Protein AF-0000000076069414 (afdb_homodimer)

Nearest PDB structures (foldseek):
  6aks-assembly1_C  TM=3.538E-01  e=6.036E-01  Coxsackievirus A10
  7nul-assembly1_3  TM=4.357E-01  e=1.763E+00  rhinovirus B14
  7a02-assembly1_A  TM=2.169E-01  e=4.376E-01  Bacillus cereus
  2boi-assembly1_A  TM=2.493E-01  e=7.089E-01  Chromobacterium violaceum
  8w7n-assembly1_A  TM=1.735E-01  e=1.088E+00  Bacillus thuringiensis

Solvent-accessible surface area (backbone atoms only — not comparable to full-atom values): 19398 Å² total; per-residue (Å²): 75,73,69,43,73,45,86,42,33,45,81,45,77,51,99,52,49,36,50,43,34,43,33,32,46,30,100,81,37,60,33,54,26,57,58,62,33,48,88,66,44,34,38,40,36,64,40,61,41,45,26,74,72,64,87,74,72,30,42,20,6,35,43,30,36,15,32,67,39,93,48,80,27,48,36,36,35,35,37,34,47,56,85,92,48,70,47,79,54,95,92,38,79,35,49,54,63,37,68,52,74,49,79,31,41,56,29,20,20,40,36,47,65,37,72,50,44,44,39,62,16,37,38,41,36,75,44,44,35,39,41,32,25,13,26,36,56,22,81,84,40,79,56,95,33,73,48,43,48,34,51,60,71,21,56,90,66,46,32,39,42,36,54,47,55,64,65,58,74,43,83,37,41,32,38,39,37,35,37,83,86,50,76,75,43,76,46,79,90,78,70,68,43,74,46,85,44,34,45,79,46,78,52,98,51,50,37,50,43,35,44,32,32,47,30,100,79,37,61,31,55,27,58,57,62,33,47,89,65,45,35,37,40,36,64,40,62,42,45,26,73,74,64,86,75,73,30,43,20,7,36,41,29,35,15,30,68,39,91,49,79,27,47,35,36,35,36,38,34,47,55,86,92,48,71,46,79,54,96,93,38,78,36,49,54,62,36,68,51,76,50,80,31,42,56,28,20,20,39,38,46,67,34,70,50,43,45,40,64,15,36,38,41,37,76,44,44,34,38,41,33,27,13,25,36,58,21,82,83,40,79,57,94,33,71,46,44,49,36,50,60,72,21,56,90,64,47,32,38,42,36,56,46,54,65,64,59,74,44,83,36,40,32,37,39,36,36,37,81,86,50,75,74,42,75,45,80,90

Secondary structure (DSSP, 8-state):
--SEEEE--EEEEEEEEEEEEEEEE-SS-EEEEEPPPGGG-EEEEE-------SSSS-EEEEEEEEE-SSSPEEEEEE----TT--EEETTEEE-TT-EEEEEE-TTEEEEEEESS--TT-EEEEEEEEEEEEEEEE-SS--SS---EEEE---GGG-EEEEEE---SS-SEEEEEEEESSS--EEEE-/--SEEEE--EEEEEEEEEEEEEEEE-SS-EEEEEPPPGGG-EEEEE-------SSSS-EEEEEEEEE-SSSPEEEEEE----TT--EEETTEEE-TT-EEEEEE-TTEEEEEEESS--TT-EEEEEEEEEEEEEEEE-SS--SS---EEEE---GGG-EEEEEE---SS-SEEEEEEEESSS--EEEE-

InterPro domains:
  IPR035234 IgGFc-binding protein, N-terminal [PF17517] (31-176)

pLDDT: mean 82.58, std 16.62, range [41.03, 98.88]

Organism: Mytilus edulis (NCBI:txid6550)

Sequence (378 aa):
MKDGTALKGVYVNASVPIVLYAFSLYPYASDGYLAIPRKLLSKNYIVPSFSVFKHRSVSKSVIGIVSTANVTTHVQIKLNLRNDTTLSFNSVEYNNTDIVSVNLTELETLQISHDFDLSGSIITSSHPVGVVSGNICNSITHYYCNLFTEMILPTNQLDKTFIVPTIEGRHSRVVRIWSLTRHNYKYLLMKDGTALKGVYVNASVPIVLYAFSLYPYASDGYLAIPRKLLSKNYIVPSFSVFKHRSVSKSVIGIVSTANVTTHVQIKLNLRNDTTLSFNSVEYNNTDIVSVNLTELETLQISHDFDLSGSIITSSHPVGVVSGNICNSITHYYCNLFTEMILPTNQLDKTFIVPTIEGRHSRVVRIWSLTRHNYKYLL

Radius of gyration: 19.85 Å; Cα contacts (8 Å, |Δi|>4): 1130; chains: 2; bounding box: 40×57×49 Å

Foldseek 3Di:
DDFFKDLAADDDDDPDDDWDKDWDDDVQEIDIETDDDPVQFWFKAFADEDQPPDDDQWKKKKKKKFDADQDKKKKKKQFADDQPDWFDDPNDTHGHRDIDIDIDHHSMMGMGIGNGGRGLIMMGMPTTMWMKIYMDTRPVPPDNDYDDIYTDGGPVPDDPDDDDDDDPPDPWDKDWDGDNVDDTDIDTD/DPFFKDLAADDDDDPDDDWDKDWDDDVQEIDIETDDDPVQFWFKAFADEDQPPDDDQWKKKKKKKFDADQDKKKKKKQFADDQPDWFDDPNDTHGHRDIDIDIDHHSMMGMGIGNGGRGLIMMGMPTTMWMKIYMDTRPVPPDNDYDDMYTDGGPVPDDPDDDDDDDPPDPWDKDWDGDNVDDTDIDTD

Structure (mmCIF, N/CA/C/O backbone):
data_AF-0000000076069414-model_v1
#
loop_
_entity.id
_entity.type
_entity.pdbx_description
1 polymer 'IgGFc-binding protein N-terminal domain-containing protein'
#
loop_
_atom_site.group_PDB
_atom_site.id
_atom_site.type_symbol
_atom_site.label_atom_id
_atom_site.label_alt_id
_atom_site.label_comp_id
_atom_site.label_asym_id
_atom_site.label_entity_id
_atom_site.label_seq_id
_atom_site.pdbx_PDB_ins_code
_atom_site.Cartn_x
_atom_site.Cartn_y
_atom_site.Cartn_z
_atom_site.occupancy
_atom_site.B_iso_or_equiv
_atom_site.auth_seq_id
_atom_site.auth_comp_id
_atom_site.auth_asym_id
_atom_site.auth_atom_id
_atom_site.pdbx_PDB_model_num
ATOM 1 N N . MET A 1 1 ? -10.43 17.875 -2.314 1 47.47 1 MET A N 1
ATOM 2 C CA . MET A 1 1 ? -10.602 18.156 -0.89 1 47.47 1 MET A CA 1
ATOM 3 C C . MET A 1 1 ? -9.781 19.375 -0.468 1 47.47 1 MET A C 1
ATOM 5 O O . MET A 1 1 ? -8.68 19.578 -0.963 1 47.47 1 MET A O 1
ATOM 9 N N . LYS A 1 2 ? -10.5 20.219 0.084 1 66 2 LYS A N 1
ATOM 10 C CA . LYS A 1 2 ? -9.914 21.422 0.668 1 66 2 LYS A CA 1
ATOM 11 C C . LYS A 1 2 ? -9.094 21.094 1.909 1 66 2 LYS A C 1
ATOM 13 O O . LYS A 1 2 ? -9.469 20.219 2.699 1 66 2 LYS A O 1
ATOM 18 N N . ASP A 1 3 ? -8.016 21.438 1.905 1 89.06 3 ASP A N 1
ATOM 19 C CA . ASP A 1 3 ? -7.199 21.328 3.107 1 89.06 3 ASP A CA 1
ATOM 20 C C . ASP A 1 3 ? -7.996 21.719 4.352 1 89.06 3 ASP A C 1
ATOM 22 O O . ASP A 1 3 ? -8.766 22.672 4.332 1 89.06 3 ASP A O 1
ATOM 26 N N . GLY A 1 4 ? -8.016 20.891 5.305 1 94.25 4 GLY A N 1
ATOM 27 C CA . GLY A 1 4 ? -8.781 21.094 6.523 1 94.25 4 GLY A CA 1
ATOM 28 C C . GLY A 1 4 ? -9.273 19.797 7.145 1 94.25 4 GLY A C 1
ATOM 29 O O . GLY A 1 4 ? -8.742 18.734 6.859 1 94.25 4 GLY A O 1
ATOM 30 N N . THR A 1 5 ? -10.195 19.938 8.172 1 94.94 5 THR A N 1
ATOM 31 C CA . THR A 1 5 ? -10.766 18.781 8.844 1 94.94 5 THR A CA 1
ATOM 32 C C . THR A 1 5 ? -12.195 18.516 8.375 1 94.94 5 THR A C 1
ATOM 34 O O . THR A 1 5 ? -12.875 19.438 7.926 1 94.94 5 THR A O 1
ATOM 37 N N . ALA A 1 6 ? -12.562 17.297 8.375 1 93.56 6 ALA A N 1
ATOM 38 C CA . ALA A 1 6 ? -13.914 16.891 8.016 1 93.56 6 ALA A CA 1
ATOM 39 C C . ALA A 1 6 ? -14.25 15.523 8.586 1 93.56 6 ALA A C 1
ATOM 41 O O . ALA A 1 6 ? -13.344 14.75 8.922 1 93.56 6 ALA A O 1
ATOM 42 N N . LEU A 1 7 ? -15.555 15.266 8.719 1 92.5 7 LEU A N 1
ATOM 43 C CA . LEU A 1 7 ? -15.992 13.93 9.117 1 92.5 7 LEU A CA 1
ATOM 44 C C . LEU A 1 7 ? -16.094 13.008 7.91 1 92.5 7 LEU A C 1
ATOM 46 O O . LEU A 1 7 ? -17.203 12.789 7.395 1 92.5 7 LEU A O 1
ATOM 50 N N . LYS A 1 8 ? -14.906 12.43 7.562 1 88.12 8 LYS A N 1
ATOM 51 C CA . LYS A 1 8 ? -14.883 11.68 6.312 1 88.12 8 LYS A CA 1
ATOM 52 C C . LYS A 1 8 ? -14.172 10.336 6.492 1 88.12 8 LYS A C 1
ATOM 54 O O . LYS A 1 8 ? -13.781 9.703 5.512 1 88.12 8 LYS A O 1
ATOM 59 N N . GLY A 1 9 ? -14.031 9.961 7.723 1 90.25 9 GLY A N 1
ATOM 60 C CA . GLY A 1 9 ? -13.516 8.625 7.98 1 90.25 9 GLY A CA 1
ATOM 61 C C . GLY A 1 9 ? -14.531 7.531 7.727 1 90.25 9 GLY A C 1
ATOM 62 O O . GLY A 1 9 ? -15.727 7.723 7.969 1 90.25 9 GLY A O 1
ATOM 63 N N . VAL A 1 10 ? -14.078 6.453 7.191 1 88.12 10 VAL A N 1
ATOM 64 C CA . VAL A 1 10 ? -14.93 5.293 6.949 1 88.12 10 VAL A CA 1
ATOM 65 C C . VAL A 1 10 ? -14.508 4.141 7.859 1 88.12 10 VAL A C 1
ATOM 67 O O . VAL A 1 10 ? -13.344 3.729 7.855 1 88.12 10 VAL A O 1
ATOM 70 N N . TYR A 1 11 ? -15.422 3.721 8.703 1 90.19 11 TYR A N 1
ATOM 71 C CA . TYR A 1 11 ? -15.219 2.559 9.562 1 90.19 11 TYR A CA 1
ATOM 72 C C . TYR A 1 11 ? -15.75 1.293 8.898 1 90.19 11 TYR A C 1
ATOM 74 O O . TYR A 1 11 ? -16.906 1.243 8.477 1 90.19 11 TYR A O 1
ATOM 82 N N . VAL A 1 12 ? -14.898 0.344 8.688 1 86.88 12 VAL A N 1
ATOM 83 C CA . VAL A 1 12 ? -15.281 -0.939 8.109 1 86.88 12 VAL A CA 1
ATOM 84 C C . VAL A 1 12 ? -15.133 -2.041 9.156 1 86.88 12 VAL A C 1
ATOM 86 O O . VAL A 1 12 ? -14.086 -2.172 9.781 1 86.88 12 VAL A O 1
ATOM 89 N N . ASN A 1 13 ? -16.156 -2.775 9.398 1 88.69 13 ASN A N 1
ATOM 90 C CA . ASN A 1 13 ? -16.156 -3.938 10.281 1 88.69 13 ASN A CA 1
ATOM 91 C C . ASN A 1 13 ? -16.688 -5.18 9.562 1 88.69 13 ASN A C 1
ATOM 93 O O . ASN A 1 13 ? -17.703 -5.125 8.883 1 88.69 13 ASN A O 1
ATOM 97 N N . ALA A 1 14 ? -15.945 -6.23 9.602 1 84.5 14 ALA A N 1
ATOM 98 C CA . ALA A 1 14 ? -16.328 -7.496 8.992 1 84.5 14 ALA A CA 1
ATOM 99 C C . ALA A 1 14 ? -16.391 -8.617 10.023 1 84.5 14 ALA A C 1
ATOM 101 O O . ALA A 1 14 ? -15.852 -8.477 11.125 1 84.5 14 ALA A O 1
ATOM 102 N N . SER A 1 15 ? -17.062 -9.742 9.742 1 86.75 15 SER A N 1
ATOM 103 C CA . SER A 1 15 ? -17.188 -10.883 10.648 1 86.75 15 SER A CA 1
ATOM 104 C C . SER A 1 15 ? -15.945 -11.773 10.586 1 86.75 15 SER A C 1
ATOM 106 O O . SER A 1 15 ? -15.719 -12.586 11.484 1 86.75 15 SER A O 1
ATOM 108 N N . VAL A 1 16 ? -15.164 -11.648 9.492 1 84.56 16 VAL A N 1
ATOM 109 C CA . VAL A 1 16 ? -13.922 -12.391 9.305 1 84.56 16 VAL A CA 1
ATOM 110 C C . VAL A 1 16 ? -12.812 -11.43 8.891 1 84.56 16 VAL A C 1
ATOM 112 O O . VAL A 1 16 ? -13.078 -10.32 8.422 1 84.56 16 VAL A O 1
ATOM 115 N N . PRO A 1 17 ? -11.555 -11.844 9.133 1 85.75 17 PRO A N 1
ATOM 116 C CA . PRO A 1 17 ? -10.484 -10.992 8.625 1 85.75 17 PRO A CA 1
ATOM 117 C C . PRO A 1 17 ? -10.609 -10.719 7.125 1 85.75 17 PRO A C 1
ATOM 119 O O . PRO A 1 17 ? -10.984 -11.609 6.359 1 85.75 17 PRO A O 1
ATOM 122 N N . ILE A 1 18 ? -10.289 -9.43 6.723 1 85.19 18 ILE A N 1
ATOM 123 C CA . ILE A 1 18 ? -10.453 -9.039 5.328 1 85.19 18 ILE A CA 1
ATOM 124 C C . ILE A 1 18 ? -9.211 -8.297 4.848 1 85.19 18 ILE A C 1
ATOM 126 O O . ILE A 1 18 ? -8.398 -7.844 5.66 1 85.19 18 ILE A O 1
ATOM 130 N N . VAL A 1 19 ? -9.016 -8.25 3.516 1 85.12 19 VAL A N 1
ATOM 131 C CA . VAL A 1 19 ? -8.18 -7.266 2.842 1 85.12 19 VAL A CA 1
ATOM 132 C C . VAL A 1 19 ? -9.039 -6.109 2.34 1 85.12 19 VAL A C 1
ATOM 134 O O . VAL A 1 19 ? -10.117 -6.328 1.785 1 85.12 19 VAL A O 1
ATOM 137 N N . LEU A 1 20 ? -8.594 -4.938 2.598 1 85.19 20 LEU A N 1
ATOM 138 C CA . LEU A 1 20 ? -9.367 -3.758 2.238 1 85.19 20 LEU A CA 1
ATOM 139 C C . LEU A 1 20 ? -8.562 -2.824 1.343 1 85.19 20 LEU A C 1
ATOM 141 O O . LEU A 1 20 ? -7.445 -2.432 1.695 1 85.19 20 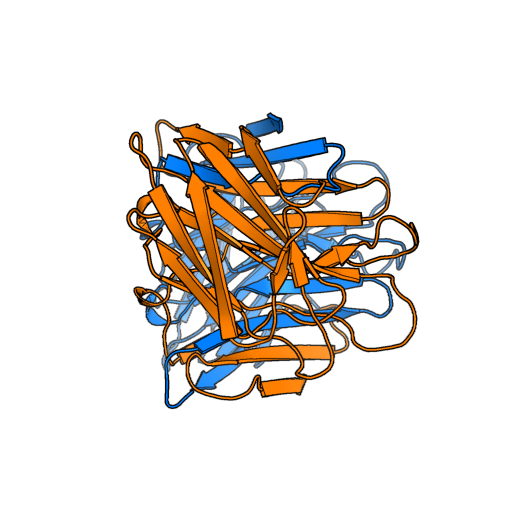LEU A O 1
ATOM 145 N N . TYR A 1 21 ? -9.117 -2.49 0.099 1 81.94 21 TYR A N 1
ATOM 146 C CA . TYR A 1 21 ? -8.594 -1.447 -0.779 1 81.94 21 TYR A CA 1
ATOM 147 C C . TYR A 1 21 ? -9.5 -0.223 -0.77 1 81.94 21 TYR A C 1
ATOM 149 O O . TYR A 1 21 ? -10.727 -0.348 -0.872 1 81.94 21 TYR A O 1
ATOM 157 N N . ALA A 1 22 ? -8.82 0.872 -0.613 1 83 22 ALA A N 1
ATOM 158 C CA . ALA A 1 22 ? -9.547 2.131 -0.764 1 83 22 ALA A CA 1
ATOM 159 C C . ALA A 1 22 ? -9.195 2.809 -2.086 1 83 22 ALA A C 1
ATOM 161 O O . ALA A 1 22 ? -8.023 3.051 -2.377 1 83 22 ALA A O 1
ATOM 162 N N . PHE A 1 23 ? -10.219 3.08 -2.941 1 74.94 23 PHE A N 1
ATOM 163 C CA . PHE A 1 23 ? -10 3.672 -4.258 1 74.94 23 PHE A CA 1
ATOM 164 C C . PHE A 1 23 ? -10.625 5.059 -4.332 1 74.94 23 PHE A C 1
ATOM 166 O O . PHE A 1 23 ? -11.688 5.305 -3.748 1 74.94 23 PHE A O 1
ATOM 173 N N . SER A 1 24 ? -9.828 5.914 -4.883 1 66.38 24 SER A N 1
ATOM 174 C CA . SER A 1 24 ? -10.367 7.191 -5.332 1 66.38 24 SER A CA 1
ATOM 175 C C . SER A 1 24 ? -10.5 7.234 -6.852 1 66.38 24 SER A C 1
ATOM 177 O O . SER A 1 24 ? -9.508 7.074 -7.566 1 66.38 24 SER A O 1
ATOM 179 N N . LEU A 1 25 ? -11.742 7.215 -7.328 1 60.12 25 LEU A N 1
ATOM 180 C CA . LEU A 1 25 ? -11.992 7.191 -8.766 1 60.12 25 LEU A CA 1
ATOM 181 C C . LEU A 1 25 ? -12.141 8.609 -9.312 1 60.12 25 LEU A C 1
ATOM 183 O O . LEU A 1 25 ? -12.898 9.414 -8.766 1 60.12 25 LEU A O 1
ATOM 187 N N . TYR A 1 26 ? -11.086 9.078 -9.945 1 56.41 26 TYR A N 1
ATOM 188 C CA . TYR A 1 26 ? -11.164 10.328 -10.695 1 56.41 26 TYR A CA 1
ATOM 189 C C . TYR A 1 26 ? -11.344 10.062 -12.18 1 56.41 26 TYR A C 1
ATOM 191 O O . TYR A 1 26 ? -10.922 9.023 -12.688 1 56.41 26 TYR A O 1
ATOM 199 N N . PRO A 1 27 ? -12.141 10.867 -12.891 1 53.78 27 PRO A N 1
ATOM 200 C CA . PRO A 1 27 ? -12.391 10.617 -14.312 1 53.78 27 PRO A CA 1
ATOM 201 C C . PRO A 1 27 ? -11.125 10.266 -15.078 1 53.78 27 PRO A C 1
ATOM 203 O O . PRO A 1 27 ? -11.172 9.469 -16.016 1 53.78 27 PRO A O 1
ATOM 206 N N . TYR A 1 28 ? -10.023 10.961 -14.656 1 53.84 28 TYR A N 1
ATOM 207 C CA . TYR A 1 28 ? -8.867 10.68 -15.5 1 53.84 28 TYR A CA 1
ATOM 208 C C . TYR A 1 28 ? -7.727 10.086 -14.68 1 53.84 28 TYR A C 1
ATOM 210 O O . TYR A 1 28 ? -6.648 9.812 -15.219 1 53.84 28 TYR A O 1
ATOM 218 N N . ALA A 1 29 ? -7.988 9.953 -13.383 1 58.69 29 ALA A N 1
ATOM 219 C CA . ALA A 1 29 ? -6.906 9.383 -12.594 1 58.69 29 ALA A CA 1
ATOM 220 C C . ALA A 1 29 ? -7.457 8.578 -11.414 1 58.69 29 ALA A C 1
ATOM 222 O O . ALA A 1 29 ? -8.18 9.117 -10.57 1 58.69 29 ALA A O 1
ATOM 223 N N . SER A 1 30 ? -7.535 7.344 -11.492 1 64.75 30 SER A N 1
ATOM 224 C CA . SER A 1 30 ? -7.918 6.508 -10.359 1 64.75 30 SER A CA 1
ATOM 225 C C . SER A 1 30 ? -6.695 6.055 -9.57 1 64.75 30 SER A C 1
ATOM 227 O O . SER A 1 30 ? -5.617 5.871 -10.133 1 64.75 30 SER A O 1
ATOM 229 N N . ASP A 1 31 ? -6.891 6.242 -8.242 1 72.19 31 ASP A N 1
ATOM 230 C CA . ASP A 1 31 ? -5.836 5.777 -7.352 1 72.19 31 ASP A CA 1
ATOM 231 C C . ASP A 1 31 ? -6.414 4.973 -6.188 1 72.19 31 ASP A C 1
ATOM 233 O O . ASP A 1 31 ? -7.602 5.086 -5.879 1 72.19 31 ASP A O 1
ATOM 237 N N . GLY A 1 32 ? -5.633 4.105 -5.746 1 79.06 32 GLY A N 1
ATOM 238 C CA . GLY A 1 32 ? -6.023 3.328 -4.582 1 79.06 32 GLY A CA 1
ATOM 239 C C . GLY A 1 32 ? -4.844 2.885 -3.736 1 79.06 32 GLY A C 1
ATOM 240 O O . GLY A 1 32 ? -3.693 3.018 -4.152 1 79.06 32 GLY A O 1
ATOM 241 N N . TYR A 1 33 ? -5.199 2.455 -2.57 1 86.94 33 TYR A N 1
ATOM 242 C CA . TYR A 1 33 ? -4.172 1.932 -1.679 1 86.94 33 TYR A CA 1
ATOM 243 C C . TYR A 1 33 ? -4.711 0.778 -0.841 1 86.94 33 TYR A C 1
ATOM 245 O O . TYR A 1 33 ? -5.926 0.64 -0.674 1 86.94 33 TYR A O 1
ATOM 253 N N . LEU A 1 34 ? -3.748 -0.005 -0.427 1 88.75 34 LEU A N 1
ATOM 254 C CA . LEU A 1 34 ? -4.055 -1.015 0.581 1 88.75 34 LEU A CA 1
ATOM 255 C C . LEU A 1 34 ? -4.277 -0.371 1.945 1 88.75 34 LEU A C 1
ATOM 257 O O . LEU A 1 34 ? -3.424 0.374 2.432 1 88.75 34 LEU A O 1
ATOM 261 N N . ALA A 1 35 ? -5.414 -0.723 2.553 1 92 35 ALA A N 1
ATOM 262 C CA . ALA A 1 35 ? -5.672 -0.207 3.895 1 92 35 ALA A CA 1
ATOM 263 C C . ALA A 1 35 ? -4.902 -1.004 4.945 1 92 35 ALA A C 1
ATOM 265 O O . ALA A 1 35 ? -4.82 -2.232 4.867 1 92 35 ALA A O 1
ATOM 266 N N . ILE A 1 36 ? -4.34 -0.273 5.91 1 94.81 36 ILE A N 1
ATOM 267 C CA . ILE A 1 36 ? -3.658 -0.889 7.047 1 94.81 36 ILE A CA 1
ATOM 268 C C . ILE A 1 36 ? -4.672 -1.222 8.141 1 94.81 36 ILE A C 1
ATOM 270 O O . ILE A 1 36 ? -5.488 -0.378 8.516 1 94.81 36 ILE A O 1
ATOM 274 N N . PRO A 1 37 ? -4.586 -2.475 8.656 1 94.31 37 PRO A N 1
ATOM 275 C CA . PRO A 1 37 ? -5.539 -2.848 9.703 1 94.31 37 PRO A CA 1
ATOM 276 C C . PRO A 1 37 ? -5.438 -1.955 10.938 1 94.31 37 PRO A C 1
ATOM 278 O O . PRO A 1 37 ? -4.344 -1.532 11.312 1 94.31 37 PRO A O 1
ATOM 281 N N . ARG A 1 38 ? -6.574 -1.82 11.555 1 94.81 38 ARG A N 1
ATOM 282 C CA . ARG A 1 38 ? -6.641 -0.964 12.742 1 94.81 38 ARG A CA 1
ATOM 283 C C . ARG A 1 38 ? -5.602 -1.38 13.773 1 94.81 38 ARG A C 1
ATOM 285 O O . ARG A 1 38 ? -4.98 -0.53 14.414 1 94.81 38 ARG A O 1
ATOM 292 N N . LYS A 1 39 ? -5.348 -2.621 13.914 1 94.75 39 LYS A N 1
ATOM 293 C CA . LYS A 1 39 ? -4.484 -3.133 14.977 1 94.75 39 LYS A CA 1
ATOM 294 C C . LYS A 1 39 ? -3.027 -2.744 14.727 1 94.75 39 LYS A C 1
ATOM 296 O O . LYS A 1 39 ? -2.195 -2.828 15.633 1 94.75 39 LYS A O 1
ATOM 301 N N . LEU A 1 40 ? -2.781 -2.367 13.477 1 95.19 40 LEU A N 1
ATOM 302 C CA . LEU A 1 40 ? -1.402 -2.016 13.156 1 95.19 40 LEU A CA 1
ATOM 303 C C . LEU A 1 40 ? -1.191 -0.507 13.242 1 95.19 40 LEU A C 1
ATOM 305 O O . LEU A 1 40 ? -0.058 -0.029 13.164 1 95.19 40 LEU A O 1
ATOM 309 N N . LEU A 1 41 ? -2.25 0.234 13.445 1 97.25 41 LEU A N 1
ATOM 310 C CA . LEU A 1 41 ? -2.123 1.684 13.547 1 97.25 41 LEU A CA 1
ATOM 311 C C . LEU A 1 41 ? -1.49 2.082 14.875 1 97.25 41 LEU A C 1
ATOM 313 O O . LEU A 1 41 ? -1.649 1.382 15.883 1 97.25 41 LEU A O 1
ATOM 317 N N . SER A 1 42 ? -0.77 3.244 14.82 1 97.94 42 SER A N 1
ATOM 318 C CA . SER A 1 42 ? -0.116 3.74 16.016 1 97.94 42 SER A CA 1
ATOM 319 C C . SER A 1 42 ? -0.036 5.266 16.016 1 97.94 42 SER A C 1
ATOM 321 O O . SER A 1 42 ? -0.892 5.934 15.438 1 97.94 42 SER A O 1
ATOM 323 N N . LYS A 1 43 ? 0.915 5.805 16.812 1 98.69 43 LYS A N 1
ATOM 324 C CA . LYS A 1 43 ? 0.827 7.219 17.172 1 98.69 43 LYS A CA 1
ATOM 325 C C . LYS A 1 43 ? 1.921 8.031 16.484 1 98.69 43 LYS A C 1
ATOM 327 O O . LYS A 1 43 ? 1.888 9.258 16.5 1 98.69 43 LYS A O 1
ATOM 332 N N . ASN A 1 44 ? 2.871 7.312 15.898 1 97.06 44 ASN A N 1
ATOM 333 C CA . ASN A 1 44 ? 4.035 8 15.352 1 97.06 44 ASN A CA 1
ATOM 334 C C . ASN A 1 44 ? 4.305 7.578 13.906 1 97.06 44 ASN A C 1
ATOM 336 O O . ASN A 1 44 ? 4.34 6.383 13.602 1 97.06 44 ASN A O 1
ATOM 340 N N . TYR A 1 45 ? 4.484 8.625 13.047 1 94.69 45 TYR A N 1
ATOM 341 C CA . TYR A 1 45 ? 4.738 8.383 11.625 1 94.69 45 TYR A CA 1
ATOM 342 C C . TYR A 1 45 ? 5.789 9.336 11.086 1 94.69 45 TYR A C 1
ATOM 344 O O . TYR A 1 45 ? 5.945 10.453 11.594 1 94.69 45 TYR A O 1
ATOM 352 N N . ILE A 1 46 ? 6.469 8.883 10.062 1 91 46 ILE A N 1
ATOM 353 C CA . ILE A 1 46 ? 7.266 9.742 9.188 1 91 46 ILE A CA 1
ATOM 354 C C . ILE A 1 46 ? 6.684 9.727 7.777 1 91 46 ILE A C 1
ATOM 356 O O . ILE A 1 46 ? 6.359 8.664 7.242 1 91 46 ILE A O 1
ATOM 360 N N . VAL A 1 47 ? 6.52 10.883 7.199 1 90.5 47 VAL A N 1
ATOM 361 C CA . VAL A 1 47 ? 5.762 11.023 5.961 1 90.5 47 VAL A CA 1
ATOM 362 C C . VAL A 1 47 ? 6.68 10.797 4.762 1 90.5 47 VAL A C 1
ATOM 364 O O . VAL A 1 47 ? 7.703 11.469 4.617 1 90.5 47 VAL A O 1
ATOM 367 N N . PRO A 1 48 ? 6.262 9.797 3.961 1 85.88 48 PRO A N 1
ATOM 368 C CA . PRO A 1 48 ? 6.828 9.719 2.613 1 85.88 48 PRO A CA 1
ATOM 369 C C . PRO A 1 48 ? 5.93 10.359 1.556 1 85.88 48 PRO A C 1
ATOM 371 O O . PRO A 1 48 ? 4.738 10.047 1.487 1 85.88 48 PRO A O 1
ATOM 374 N N . SER A 1 49 ? 6.363 11.367 0.853 1 80.88 49 SER A N 1
ATOM 375 C CA . SER A 1 49 ? 5.566 11.969 -0.212 1 80.88 49 SER A CA 1
ATOM 376 C C . SER A 1 49 ? 6.434 12.328 -1.413 1 80.88 49 SER A C 1
ATOM 378 O O . SER A 1 49 ? 7.551 11.828 -1.555 1 80.88 49 SER A O 1
ATOM 380 N N . PHE A 1 50 ? 5.828 12.75 -2.398 1 70.25 50 PHE A N 1
ATOM 381 C CA . PHE A 1 50 ? 6.605 13.211 -3.541 1 70.25 50 PHE A CA 1
ATOM 382 C C . PHE A 1 50 ? 5.91 14.375 -4.234 1 70.25 50 PHE A C 1
ATOM 384 O O . PHE A 1 50 ? 4.68 14.445 -4.262 1 70.25 50 PHE A O 1
ATOM 391 N N . SER A 1 51 ? 6.688 15.352 -4.262 1 62.22 51 SER A N 1
ATOM 392 C CA . SER A 1 51 ? 6.223 16.406 -5.152 1 62.22 51 SER A CA 1
ATOM 393 C C . SER A 1 51 ? 7.094 16.5 -6.402 1 62.22 51 SER A C 1
ATOM 395 O O . SER A 1 51 ? 8.32 16.438 -6.316 1 62.22 51 SER A O 1
ATOM 397 N N . VAL A 1 52 ? 6.594 15.992 -7.52 1 52.22 52 VAL A N 1
ATOM 398 C CA . VAL A 1 52 ? 7.355 16.141 -8.758 1 52.22 52 VAL A CA 1
ATOM 399 C C . VAL A 1 52 ? 7.656 17.625 -9 1 52.22 52 VAL A C 1
ATOM 401 O O . VAL A 1 52 ? 6.75 18.453 -8.969 1 52.22 52 VAL A O 1
ATOM 404 N N . PHE A 1 53 ? 8.938 17.906 -8.43 1 46.38 53 PHE A N 1
ATOM 405 C CA . PHE A 1 53 ? 9.445 19.25 -8.609 1 46.38 53 PHE A CA 1
ATOM 406 C C . PHE A 1 53 ? 9.016 19.828 -9.953 1 46.38 53 PHE A C 1
ATOM 408 O O . PHE A 1 53 ? 9.211 21.016 -10.227 1 46.38 53 PHE A O 1
ATOM 415 N N . LYS A 1 54 ? 9.367 19.016 -11.086 1 46.59 54 LYS A N 1
ATOM 416 C CA . LYS A 1 54 ? 9.602 19.938 -12.195 1 46.59 54 LYS A CA 1
ATOM 417 C C . LYS A 1 54 ? 8.477 20.953 -12.312 1 46.59 54 LYS A C 1
ATOM 419 O O . LYS A 1 54 ? 7.5 20.891 -11.562 1 46.59 54 LYS A O 1
ATOM 424 N N . HIS A 1 55 ? 8.406 21.406 -13.602 1 41.03 55 HIS A N 1
ATOM 425 C CA . HIS A 1 55 ? 7.707 22.609 -14.039 1 41.03 55 HIS A CA 1
ATOM 426 C C . HIS A 1 55 ? 6.332 22.719 -13.398 1 41.03 55 HIS A C 1
ATOM 428 O O . HIS A 1 55 ? 6.055 23.672 -12.664 1 41.03 55 HIS A O 1
ATOM 434 N N . ARG A 1 56 ? 5.391 22.188 -14.234 1 42.69 56 ARG A N 1
ATOM 435 C CA . ARG A 1 56 ? 4 22.625 -14.141 1 42.69 56 ARG A CA 1
ATOM 436 C C . ARG A 1 56 ? 3.324 22.047 -12.906 1 42.69 56 ARG A C 1
ATOM 438 O O . ARG A 1 56 ? 3.621 20.922 -12.5 1 42.69 56 ARG A O 1
ATOM 445 N N . SER A 1 57 ? 2.73 22.781 -11.789 1 53.16 57 SER A N 1
ATOM 446 C CA . SER A 1 57 ? 1.645 22.891 -10.82 1 53.16 57 SER A CA 1
ATOM 447 C C . SER A 1 57 ? 0.67 21.719 -10.953 1 53.16 57 SER A C 1
ATOM 449 O O . SER A 1 57 ? -0.523 21.875 -10.68 1 53.16 57 SER A O 1
ATOM 451 N N . VAL A 1 58 ? 1.263 20.5 -11.234 1 62.75 58 VAL A N 1
ATOM 452 C CA . VAL A 1 58 ? 0.193 19.578 -11.594 1 62.75 58 VAL A CA 1
ATOM 453 C C . VAL A 1 58 ? -0.1 18.641 -10.43 1 62.75 58 VAL A C 1
ATOM 455 O O . VAL A 1 58 ? -1.205 18.109 -10.312 1 62.75 58 VAL A O 1
ATOM 458 N N . SER A 1 59 ? 0.978 18.547 -9.5 1 76.06 59 SER A N 1
ATOM 459 C CA . SER A 1 59 ? 0.698 17.641 -8.391 1 76.06 59 SER A CA 1
ATOM 460 C C . SER A 1 59 ? 1.104 18.266 -7.055 1 76.06 59 SER A C 1
ATOM 462 O O . SER A 1 59 ? 2.012 19.094 -7.004 1 76.06 59 SER A O 1
ATOM 464 N N . LYS A 1 60 ? 0.407 18 -6.059 1 83.38 60 LYS A N 1
ATOM 465 C CA . LYS A 1 60 ? 0.686 18.406 -4.684 1 83.38 60 LYS A CA 1
ATOM 466 C C . LYS A 1 60 ? 0.987 17.188 -3.809 1 83.38 60 LYS A C 1
ATOM 468 O O . LYS A 1 60 ? 0.402 16.125 -3.998 1 83.38 60 LYS A O 1
ATOM 473 N N . SER A 1 61 ? 1.97 17.438 -2.924 1 87.25 61 SER A N 1
ATOM 474 C CA . SER A 1 61 ? 2.109 16.422 -1.882 1 87.25 61 SER A CA 1
ATOM 475 C C . SER A 1 61 ? 0.96 16.5 -0.881 1 87.25 61 SER A C 1
ATOM 477 O O . SER A 1 61 ? 0.392 17.578 -0.66 1 87.25 61 SER A O 1
ATOM 479 N N . VAL A 1 62 ? 0.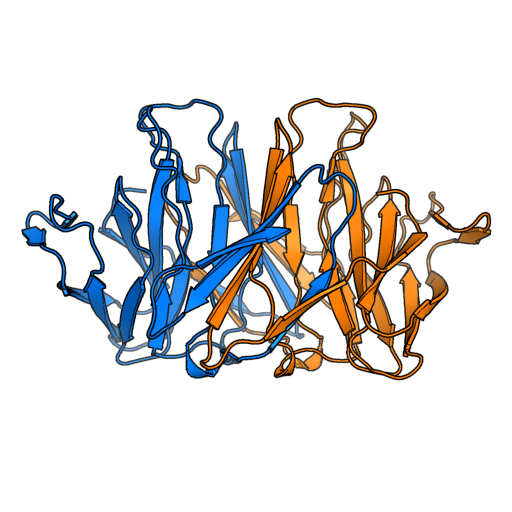662 15.352 -0.303 1 89.75 62 VAL A N 1
ATOM 480 C CA . VAL A 1 62 ? -0.515 15.359 0.56 1 89.75 62 VAL A CA 1
ATOM 481 C C . VAL A 1 62 ? -0.274 14.469 1.773 1 89.75 62 VAL A C 1
ATOM 483 O O . VAL A 1 62 ? 0.377 13.422 1.665 1 89.75 62 VAL A O 1
ATOM 486 N N . ILE A 1 63 ? -0.785 14.914 2.926 1 93.81 63 ILE A N 1
ATOM 487 C CA . ILE A 1 63 ? -0.948 14.133 4.148 1 93.81 63 ILE A CA 1
ATOM 488 C C . ILE A 1 63 ? -2.43 14.039 4.504 1 93.81 63 ILE A C 1
ATOM 490 O O . ILE A 1 63 ? -3.127 15.047 4.574 1 93.81 63 ILE A O 1
ATOM 494 N N . GLY A 1 64 ? -2.883 12.867 4.664 1 94.75 64 GLY A N 1
ATOM 495 C CA . GLY A 1 64 ? -4.207 12.586 5.191 1 94.75 64 GLY A CA 1
ATOM 496 C C . GLY A 1 64 ? -4.18 11.789 6.484 1 94.75 64 GLY A C 1
ATOM 497 O O . GLY A 1 64 ? -3.459 10.797 6.59 1 94.75 64 GLY A O 1
ATOM 498 N N . ILE A 1 65 ? -4.934 12.289 7.449 1 97.62 65 ILE A N 1
ATOM 499 C CA . ILE A 1 65 ? -4.988 11.609 8.734 1 97.62 65 ILE A CA 1
ATOM 500 C C . ILE A 1 65 ? -6.441 11.328 9.109 1 97.62 65 ILE A C 1
ATOM 502 O O . ILE A 1 65 ? -7.316 12.164 8.898 1 97.62 65 ILE A O 1
ATOM 506 N N . VAL A 1 66 ? -6.727 10.164 9.703 1 96.94 66 VAL A N 1
ATOM 507 C CA . VAL A 1 66 ? -8.047 9.844 10.242 1 96.94 66 VAL A CA 1
ATOM 508 C C . VAL A 1 66 ? -7.918 9.414 11.703 1 96.94 66 VAL A C 1
ATOM 510 O O . VAL A 1 66 ? -7.062 8.594 12.039 1 96.94 66 VAL A O 1
ATOM 513 N N . SER A 1 67 ? -8.688 9.992 12.516 1 98.25 67 SER A N 1
ATOM 514 C CA . SER A 1 67 ? -8.727 9.625 13.93 1 98.25 67 SER A CA 1
ATOM 515 C C . SER A 1 67 ? -9.555 8.359 14.148 1 98.25 67 SER A C 1
ATOM 517 O O . SER A 1 67 ? -10.617 8.195 13.547 1 98.25 67 SER A O 1
ATOM 519 N N . THR A 1 68 ? -9.062 7.496 15.109 1 97.25 68 THR A N 1
ATOM 520 C CA . THR A 1 68 ? -9.719 6.211 15.305 1 97.25 68 THR A CA 1
ATOM 521 C C . THR A 1 68 ? -10.344 6.133 16.703 1 97.25 68 THR A C 1
ATOM 523 O O . THR A 1 68 ? -11.219 5.301 16.953 1 97.25 68 THR A O 1
ATOM 526 N N . ALA A 1 69 ? -9.914 6.945 17.578 1 97.12 69 ALA A N 1
ATOM 527 C CA . ALA A 1 69 ? -10.344 6.875 18.969 1 97.12 69 ALA A CA 1
ATOM 528 C C . ALA A 1 69 ? -11.703 7.543 19.156 1 97.12 69 ALA A C 1
ATOM 530 O O . ALA A 1 69 ? -12.039 8.492 18.453 1 97.12 69 ALA A O 1
ATOM 531 N N . ASN A 1 70 ? -12.422 7.039 20.156 1 96.5 70 ASN A N 1
ATOM 532 C CA . ASN A 1 70 ? -13.711 7.633 20.5 1 96.5 70 ASN A CA 1
ATOM 533 C C . ASN A 1 70 ? -13.555 8.836 21.422 1 96.5 70 ASN A C 1
ATOM 535 O O . ASN A 1 70 ? -14.539 9.367 21.922 1 96.5 70 ASN A O 1
ATOM 539 N N . VAL A 1 71 ? -12.359 9.258 21.672 1 97.75 71 VAL A N 1
ATOM 540 C CA . VAL A 1 71 ? -12.031 10.477 22.406 1 97.75 71 VAL A CA 1
ATOM 541 C C . VAL A 1 71 ? -11.219 11.414 21.516 1 97.75 71 VAL A C 1
ATOM 543 O O . VAL A 1 71 ? -10.805 11.023 20.422 1 97.75 71 VAL A O 1
ATOM 546 N N . THR A 1 72 ? -11.109 12.578 22.031 1 98.38 72 THR A N 1
ATOM 547 C CA . THR A 1 72 ? -10.352 13.562 21.266 1 98.38 72 THR A CA 1
ATOM 548 C C . THR A 1 72 ? -8.914 13.102 21.062 1 98.38 72 THR A C 1
ATOM 550 O O . THR A 1 72 ? -8.242 12.711 22.016 1 98.38 72 THR A O 1
ATOM 553 N N . THR A 1 73 ? -8.484 13.07 19.844 1 98.75 73 THR A N 1
ATOM 554 C CA . THR A 1 73 ? -7.102 12.781 19.484 1 98.75 73 THR A CA 1
ATOM 555 C C . THR A 1 73 ? -6.355 14.07 19.156 1 98.75 73 THR A C 1
ATOM 557 O O . THR A 1 73 ? -6.758 14.82 18.25 1 98.75 73 THR A O 1
ATOM 560 N N . HIS A 1 74 ? -5.301 14.336 19.875 1 98.88 74 HIS A N 1
ATOM 561 C CA . HIS A 1 74 ? -4.422 15.461 19.578 1 98.88 74 HIS A CA 1
ATOM 562 C C . HIS A 1 74 ? -3.35 15.07 18.578 1 98.88 74 HIS A C 1
ATOM 564 O O . HIS A 1 74 ? -2.533 14.188 18.828 1 98.88 74 HIS A O 1
ATOM 570 N N . VAL A 1 75 ? -3.344 15.734 17.422 1 98.88 75 VAL A N 1
ATOM 571 C CA . VAL A 1 75 ? -2.4 15.422 16.359 1 98.88 75 VAL A CA 1
ATOM 572 C C . VAL A 1 75 ? -1.442 16.594 16.156 1 98.88 75 VAL A C 1
ATOM 574 O O . VAL A 1 75 ? -1.872 17.75 16.062 1 98.88 75 VAL A O 1
ATOM 577 N N . GLN A 1 76 ? -0.163 16.281 16.078 1 98.88 76 GLN A N 1
ATOM 578 C CA . GLN A 1 76 ? 0.875 17.266 15.75 1 98.88 76 GLN A CA 1
ATOM 579 C C . GLN A 1 76 ? 1.661 16.828 14.516 1 98.88 76 GLN A C 1
ATOM 581 O O . GLN A 1 76 ? 2.072 15.664 14.414 1 98.88 76 GLN A O 1
ATOM 586 N N . ILE A 1 77 ? 1.833 17.75 13.633 1 98.25 77 ILE A N 1
ATOM 587 C CA . ILE A 1 77 ? 2.672 17.531 12.461 1 98.25 77 ILE A CA 1
ATOM 588 C C . ILE A 1 77 ? 3.838 18.516 12.461 1 98.25 77 ILE A C 1
ATOM 590 O O . ILE A 1 77 ? 3.648 19.703 12.234 1 98.25 77 ILE A O 1
ATOM 594 N N . LYS A 1 78 ? 5 18 12.758 1 97.44 78 LYS A N 1
ATOM 595 C CA . LYS A 1 78 ? 6.203 18.797 12.555 1 97.44 78 LYS A CA 1
ATOM 596 C C . LYS A 1 78 ? 6.594 18.844 11.078 1 97.44 78 LYS A C 1
ATOM 598 O O . LYS A 1 78 ? 7 17.828 10.516 1 97.44 78 LYS A O 1
ATOM 603 N N . LEU A 1 79 ? 6.582 20 10.531 1 95.31 79 LEU A N 1
ATOM 604 C CA . LEU A 1 79 ? 6.707 20.141 9.078 1 95.31 79 LEU A CA 1
ATOM 605 C C . LEU A 1 79 ? 8.172 20.047 8.656 1 95.31 79 LEU A C 1
ATOM 607 O O . LEU A 1 79 ? 9.047 20.594 9.328 1 95.31 79 LE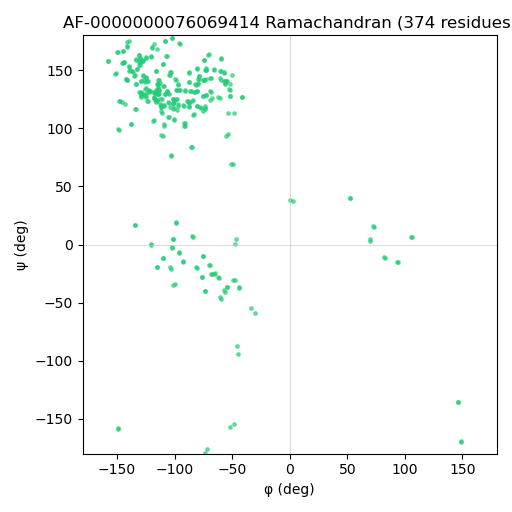U A O 1
ATOM 611 N N . ASN A 1 80 ? 8.352 19.312 7.586 1 91.44 80 ASN A N 1
ATOM 612 C CA . ASN A 1 80 ? 9.602 19.359 6.836 1 91.44 80 ASN A CA 1
ATOM 613 C C . ASN A 1 80 ? 9.406 20.031 5.473 1 91.44 80 ASN A C 1
ATOM 615 O O . ASN A 1 80 ? 9.016 19.375 4.508 1 91.44 80 ASN A O 1
ATOM 619 N N . LEU A 1 81 ? 9.648 21.297 5.438 1 91.12 81 LEU A N 1
ATOM 620 C CA . LEU A 1 81 ? 9.445 22.094 4.234 1 91.12 81 LEU A CA 1
ATOM 621 C C . LEU A 1 81 ? 10.781 22.531 3.646 1 91.12 81 LEU A C 1
ATOM 623 O O . LEU A 1 81 ? 11.789 22.594 4.355 1 91.12 81 LEU A O 1
ATOM 627 N N . ARG A 1 82 ? 10.625 22.75 2.359 1 87.94 82 ARG A N 1
ATOM 628 C CA . ARG A 1 82 ? 11.727 23.516 1.781 1 87.94 82 ARG A CA 1
ATOM 629 C C . ARG A 1 82 ? 11.867 24.875 2.461 1 87.94 82 ARG A C 1
ATOM 631 O O . ARG A 1 82 ? 10.875 25.547 2.723 1 87.94 82 ARG A O 1
ATOM 638 N N . ASN A 1 83 ? 13.117 25.328 2.664 1 89.25 83 ASN A N 1
ATOM 639 C CA . ASN A 1 83 ? 13.375 26.5 3.49 1 89.25 83 ASN A CA 1
ATOM 640 C C . ASN A 1 83 ? 12.789 27.766 2.871 1 89.25 83 ASN A C 1
ATOM 642 O O . ASN A 1 83 ? 12.508 28.734 3.576 1 89.25 83 ASN A O 1
ATOM 646 N N . ASP A 1 84 ? 12.594 27.812 1.561 1 91.38 84 ASP A N 1
ATOM 647 C CA . ASP A 1 84 ? 12.117 29.016 0.897 1 91.38 84 ASP A CA 1
ATOM 648 C C . ASP A 1 84 ? 10.609 28.938 0.638 1 91.38 84 ASP A C 1
ATOM 650 O O . ASP A 1 84 ? 10.086 29.641 -0.226 1 91.38 84 ASP A O 1
ATOM 654 N N . THR A 1 85 ? 9.938 28.047 1.371 1 92.31 85 THR A N 1
ATOM 655 C CA . THR A 1 85 ? 8.492 27.922 1.197 1 92.31 85 THR A CA 1
ATOM 656 C C . THR A 1 85 ? 7.781 27.953 2.547 1 92.31 85 THR A C 1
ATOM 658 O O . THR A 1 85 ? 8.422 27.812 3.594 1 92.31 85 THR A O 1
ATOM 661 N N . THR A 1 86 ? 6.461 28.203 2.467 1 95.94 86 THR A N 1
ATOM 662 C CA . THR A 1 86 ? 5.586 28.125 3.631 1 95.94 86 THR A CA 1
ATOM 663 C C . THR A 1 86 ? 4.371 27.25 3.336 1 95.94 86 THR A C 1
ATOM 665 O O . THR A 1 86 ? 4.078 26.969 2.174 1 95.94 86 THR A O 1
ATOM 668 N N . LEU A 1 87 ? 3.816 26.781 4.422 1 95.38 87 LEU A N 1
ATOM 669 C CA . LEU A 1 87 ? 2.537 26.078 4.324 1 95.38 87 LEU A CA 1
ATOM 670 C C . LEU A 1 87 ? 1.415 26.922 4.93 1 95.38 87 LEU A C 1
ATOM 672 O O . LEU A 1 87 ? 1.492 27.312 6.094 1 95.38 87 LEU A O 1
ATOM 676 N N . SER A 1 88 ? 0.472 27.219 4.094 1 94.5 88 SER A N 1
ATOM 677 C CA . SER A 1 88 ? -0.726 27.875 4.602 1 94.5 88 SER A CA 1
ATOM 678 C C . SER A 1 88 ? -1.778 26.859 5.031 1 94.5 88 SER A C 1
ATOM 680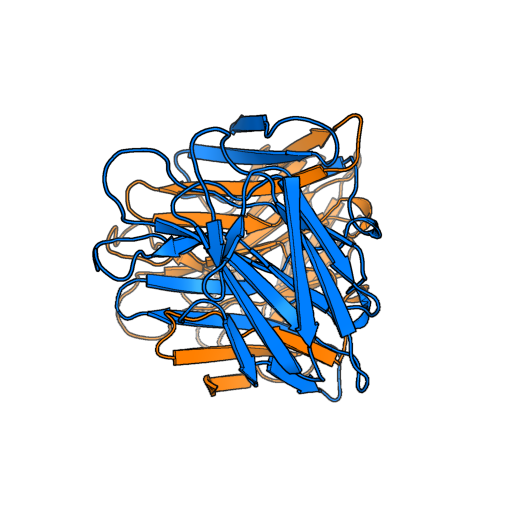 O O . SER A 1 88 ? -2.203 26.016 4.238 1 94.5 88 SER A O 1
ATOM 682 N N . PHE A 1 89 ? -2.162 27.031 6.34 1 95 89 PHE A N 1
ATOM 683 C CA . PHE A 1 89 ? -3.199 26.156 6.875 1 95 89 PHE A CA 1
ATOM 684 C C . PHE A 1 89 ? -4.047 26.891 7.91 1 95 89 PHE A C 1
ATOM 686 O O . PHE A 1 89 ? -3.518 27.406 8.891 1 95 89 PHE A O 1
ATOM 693 N N . ASN A 1 90 ? -5.359 26.891 7.629 1 93.06 90 ASN A N 1
ATOM 694 C CA . ASN A 1 90 ? -6.312 27.578 8.508 1 93.06 90 ASN A CA 1
ATOM 695 C C . ASN A 1 90 ? -5.898 29.016 8.773 1 93.06 90 ASN A C 1
ATOM 697 O O . ASN A 1 90 ? -5.895 29.453 9.922 1 93.06 90 ASN A O 1
ATOM 701 N N . SER A 1 91 ? -5.398 29.656 7.723 1 92.5 91 SER A N 1
ATOM 702 C CA . SER A 1 91 ? -5.051 31.078 7.715 1 92.5 91 SER A CA 1
ATOM 703 C C . SER A 1 91 ? -3.785 31.344 8.523 1 92.5 91 SER A C 1
ATOM 705 O O . SER A 1 91 ? -3.582 32.438 9.023 1 92.5 91 SER A O 1
ATOM 707 N N . VAL A 1 92 ? -3.096 30.406 8.812 1 96.25 92 VAL A N 1
ATOM 708 C CA . VAL A 1 92 ? -1.794 30.531 9.461 1 96.25 92 VAL A CA 1
ATOM 709 C C . VAL A 1 92 ? -0.695 30.078 8.5 1 96.25 92 VAL A C 1
ATOM 711 O O . VAL A 1 92 ? -0.851 29.078 7.797 1 96.25 92 VAL A O 1
ATOM 714 N N . GLU A 1 93 ? 0.369 30.781 8.477 1 97.25 93 GLU A N 1
ATOM 715 C CA . GLU A 1 93 ? 1.537 30.406 7.68 1 97.25 93 GLU A CA 1
ATOM 716 C C . GLU A 1 93 ? 2.584 29.703 8.539 1 97.25 93 GLU A C 1
ATOM 718 O O . GLU A 1 93 ? 3.021 30.234 9.555 1 97.25 93 GLU A O 1
ATOM 723 N N . TYR A 1 94 ? 2.924 28.609 8.117 1 97.81 94 TYR A N 1
ATOM 724 C CA . TYR A 1 94 ? 3.91 27.797 8.828 1 97.81 94 TYR A CA 1
ATOM 725 C C . TYR A 1 94 ? 5.223 27.734 8.055 1 97.81 94 TYR A C 1
ATOM 727 O O . TYR A 1 94 ? 5.219 27.594 6.828 1 97.81 94 TYR A O 1
ATOM 735 N N . ASN A 1 95 ? 6.254 27.875 8.805 1 97.38 95 ASN A N 1
ATOM 736 C CA . ASN A 1 95 ? 7.59 27.688 8.242 1 97.38 95 ASN A CA 1
ATOM 737 C C . ASN A 1 95 ? 8.102 26.266 8.484 1 97.38 95 ASN A C 1
ATOM 739 O O . ASN A 1 95 ? 7.441 25.469 9.148 1 97.38 95 ASN A O 1
ATOM 743 N N . ASN A 1 96 ? 9.234 25.984 7.867 1 95.94 96 ASN A N 1
ATOM 744 C CA . ASN A 1 96 ? 9.898 24.719 8.125 1 95.94 96 ASN A CA 1
ATOM 745 C C . ASN A 1 96 ? 10.086 24.469 9.617 1 95.94 96 ASN A C 1
ATOM 747 O O . ASN A 1 96 ? 10.422 25.391 10.367 1 95.94 96 ASN A O 1
ATOM 751 N N . THR A 1 97 ? 9.766 23.281 10.109 1 95.88 97 THR A N 1
ATOM 752 C CA . THR A 1 97 ? 9.938 22.75 11.453 1 95.88 97 THR A CA 1
ATOM 753 C C . THR A 1 97 ? 8.805 23.203 12.367 1 95.88 97 THR A C 1
ATOM 755 O O . THR A 1 97 ? 8.703 22.766 13.516 1 95.88 97 THR A O 1
ATOM 758 N N . ASP A 1 98 ? 7.996 24.203 11.828 1 97.94 98 ASP A N 1
ATOM 759 C CA . ASP A 1 98 ? 6.82 24.531 12.625 1 97.94 98 ASP A CA 1
ATOM 760 C C . ASP A 1 98 ? 5.918 23.328 12.82 1 97.94 98 ASP A C 1
ATOM 762 O O . ASP A 1 98 ? 6.043 22.328 12.102 1 97.94 98 ASP A O 1
ATOM 766 N N . ILE A 1 99 ? 5.094 23.453 13.852 1 98.5 99 ILE A N 1
ATOM 767 C CA . ILE A 1 99 ? 4.195 22.359 14.195 1 98.5 99 ILE A CA 1
ATOM 768 C C . ILE A 1 99 ? 2.748 22.766 13.93 1 98.5 99 ILE A C 1
ATOM 770 O O . ILE A 1 99 ? 2.277 23.781 14.453 1 98.5 99 ILE A O 1
ATOM 774 N N . VAL A 1 100 ? 2.105 22.047 13.086 1 98.38 100 VAL A N 1
ATOM 775 C CA . VAL A 1 100 ? 0.658 22.156 12.938 1 98.38 100 VAL A CA 1
ATOM 776 C C . VAL A 1 100 ? -0.035 21.281 13.977 1 98.38 100 VAL A C 1
ATOM 778 O O . VAL A 1 100 ? 0.22 20.078 14.055 1 98.38 100 VAL A O 1
ATOM 781 N N . SER A 1 101 ? -0.909 21.875 14.797 1 98.5 101 SER A N 1
ATOM 782 C CA . SER A 1 101 ? -1.637 21.156 15.828 1 98.5 101 SER A CA 1
ATOM 783 C C . SER A 1 101 ? -3.135 21.141 15.547 1 98.5 101 SER A C 1
ATOM 785 O O . SER A 1 101 ? -3.732 22.188 15.312 1 98.5 101 SER A O 1
ATOM 787 N N . VAL A 1 102 ? -3.736 20 15.586 1 98.38 102 VAL A N 1
ATOM 788 C CA . VAL A 1 102 ? -5.16 19.859 15.289 1 98.38 102 VAL A CA 1
ATOM 789 C C . VAL A 1 102 ? -5.777 18.828 16.234 1 98.38 102 VAL A C 1
ATOM 791 O O . VAL A 1 102 ? -5.156 17.812 16.547 1 98.38 102 VAL A O 1
ATOM 794 N N . ASN A 1 103 ? -6.977 19.078 16.688 1 98.69 103 ASN A N 1
ATOM 795 C CA . ASN A 1 103 ? -7.777 18.094 17.406 1 98.69 103 ASN A CA 1
ATOM 796 C C . ASN A 1 103 ? -8.781 17.406 16.484 1 98.69 103 ASN A C 1
ATOM 798 O O . ASN A 1 103 ? -9.477 18.078 15.711 1 98.69 103 ASN A O 1
ATOM 802 N N . LEU A 1 104 ? -8.82 16.109 16.594 1 98.38 104 LEU A N 1
ATOM 803 C CA . LEU A 1 104 ? -9.766 15.328 15.805 1 98.38 104 LEU A CA 1
ATOM 804 C C . LEU A 1 104 ? -10.625 14.445 16.703 1 98.38 104 LEU A C 1
ATOM 806 O O . LEU A 1 104 ? -10.133 13.891 17.688 1 98.38 104 LEU A O 1
ATOM 810 N N . THR A 1 105 ? -11.844 14.297 16.328 1 97.62 105 THR A N 1
ATOM 811 C CA . THR A 1 105 ? -12.703 13.312 16.984 1 97.62 105 THR A CA 1
ATOM 812 C C . THR A 1 105 ? -12.852 12.062 16.109 1 97.62 105 THR A C 1
ATOM 814 O O . THR A 1 105 ? -12.273 11.992 15.016 1 97.62 105 THR A O 1
ATOM 817 N N . GLU A 1 106 ? -13.594 11.07 16.641 1 96.88 106 GLU A N 1
ATOM 818 C CA . GLU A 1 106 ? -13.703 9.781 15.961 1 96.88 106 GLU A CA 1
ATOM 819 C C . GLU A 1 106 ? -14.125 9.961 14.5 1 96.88 106 GLU A C 1
ATOM 821 O O . GLU A 1 106 ? -15.109 10.641 14.219 1 96.88 106 GLU A O 1
ATOM 826 N N . LEU A 1 107 ? -13.391 9.383 13.602 1 95.69 107 LEU A N 1
ATOM 827 C CA . LEU A 1 107 ? -13.633 9.305 12.172 1 95.69 107 LEU A CA 1
ATOM 828 C C . LEU A 1 107 ? -13.453 10.672 11.516 1 95.69 107 LEU A C 1
ATOM 830 O O . LEU A 1 107 ? -13.672 10.82 10.305 1 95.69 107 LEU A O 1
ATOM 834 N N . GLU A 1 108 ? -13.055 11.688 12.266 1 96.31 108 GLU A N 1
ATOM 835 C CA . GLU A 1 108 ? -12.695 12.961 11.648 1 96.31 108 GLU A CA 1
ATOM 836 C C . GLU A 1 108 ? -11.352 12.859 10.922 1 96.31 108 GLU A C 1
ATOM 838 O O . GLU A 1 108 ? -10.438 12.188 11.391 1 96.31 108 GLU A O 1
ATOM 843 N N . THR A 1 109 ? -11.297 13.531 9.789 1 95.5 109 THR A N 1
ATOM 844 C CA . THR A 1 109 ? -10.102 13.477 8.945 1 95.5 109 THR A CA 1
ATOM 845 C C . THR A 1 109 ? -9.453 14.852 8.844 1 95.5 109 THR A C 1
ATOM 847 O O . THR A 1 109 ? -10.117 15.875 9.016 1 95.5 109 THR A O 1
ATOM 850 N N . LEU A 1 110 ? -8.148 14.828 8.695 1 96.38 110 LEU A N 1
ATOM 851 C CA . LEU A 1 110 ? -7.324 15.992 8.383 1 96.38 110 LEU A CA 1
ATOM 852 C C . LEU A 1 110 ? -6.633 15.82 7.031 1 96.38 110 LEU A C 1
ATOM 854 O O . LEU A 1 110 ? -6.062 14.766 6.754 1 96.38 110 LEU A O 1
ATOM 858 N N . GLN A 1 111 ? -6.707 16.766 6.199 1 94.25 111 GLN A N 1
ATOM 859 C CA . GLN A 1 111 ? -5.918 16.797 4.973 1 94.25 111 GLN A CA 1
ATOM 860 C C . GLN A 1 111 ? -5.055 18.062 4.906 1 94.25 111 GLN A C 1
ATOM 862 O O . GLN A 1 111 ? -5.535 19.156 5.184 1 94.25 111 GLN A O 1
ATOM 867 N N . ILE A 1 112 ? -3.797 17.859 4.602 1 94.38 112 ILE A N 1
ATOM 868 C CA . ILE A 1 112 ? -2.844 18.938 4.324 1 94.38 112 ILE A CA 1
ATOM 869 C C . ILE A 1 112 ? -2.119 18.656 3.008 1 94.38 112 ILE A C 1
ATOM 871 O O . ILE A 1 112 ? -1.612 17.547 2.797 1 94.38 112 ILE A O 1
ATOM 875 N N . SER A 1 113 ? -2.131 19.562 2.135 1 90.5 113 SER A N 1
ATOM 876 C CA . SER A 1 113 ? -1.376 19.422 0.894 1 90.5 113 SER A CA 1
ATOM 877 C C . SER A 1 113 ? -0.423 20.594 0.69 1 90.5 113 SER A C 1
ATOM 879 O O . SER A 1 113 ? -0.571 21.641 1.328 1 90.5 113 SER A O 1
ATOM 881 N N . HIS A 1 114 ? 0.541 20.391 -0.14 1 90.12 114 HIS A N 1
ATOM 882 C CA . HIS A 1 114 ? 1.562 21.406 -0.402 1 90.12 114 HIS A CA 1
ATOM 883 C C . HIS A 1 114 ? 2.117 21.266 -1.816 1 90.12 114 HIS A C 1
ATOM 885 O O . HIS A 1 114 ? 2.234 20.156 -2.34 1 90.12 114 HIS A O 1
ATOM 891 N N . ASP A 1 115 ? 2.471 22.344 -2.398 1 85.44 115 ASP A N 1
ATOM 892 C CA . ASP A 1 115 ? 3.01 22.344 -3.756 1 85.44 115 ASP A CA 1
ATOM 893 C C . ASP A 1 115 ? 4.379 21.656 -3.799 1 85.44 115 ASP A C 1
ATOM 895 O O . ASP A 1 115 ? 4.785 21.141 -4.836 1 85.44 115 ASP A O 1
ATOM 899 N N . PHE A 1 116 ? 5.016 21.688 -2.67 1 86.5 116 PHE A N 1
ATOM 900 C CA . PHE A 1 116 ? 6.328 21.047 -2.568 1 86.5 116 PHE A CA 1
ATOM 901 C C . PHE A 1 116 ? 6.258 19.781 -1.738 1 86.5 116 PHE A C 1
ATOM 903 O O . PHE A 1 116 ? 5.203 19.438 -1.196 1 86.5 116 PHE A O 1
ATOM 910 N N . ASP A 1 117 ? 7.395 19.109 -1.699 1 85.81 117 ASP A N 1
ATOM 911 C CA . ASP A 1 117 ? 7.492 17.797 -1.05 1 85.81 117 ASP A CA 1
ATOM 912 C C . ASP A 1 117 ? 7.355 17.938 0.466 1 85.81 117 ASP A C 1
ATOM 914 O O . ASP A 1 117 ? 8.031 18.75 1.087 1 85.81 117 ASP A O 1
ATOM 918 N N . LEU A 1 118 ? 6.496 17.094 1.069 1 89.25 118 LEU A N 1
ATOM 919 C CA . LEU A 1 118 ? 6.266 17.094 2.51 1 89.25 118 LEU A CA 1
ATOM 920 C C . LEU A 1 118 ? 7.02 15.945 3.174 1 89.25 118 LEU A C 1
ATOM 922 O O . LEU A 1 118 ? 6.891 15.727 4.379 1 89.25 118 LEU A O 1
ATOM 926 N N . SER A 1 119 ? 7.82 15.219 2.389 1 86.75 119 SER A N 1
ATOM 927 C CA . SER A 1 119 ? 8.531 14.062 2.928 1 86.75 119 SER A CA 1
ATOM 928 C C . SER A 1 119 ? 9.383 14.453 4.133 1 86.75 119 SER A C 1
ATOM 930 O O . SER A 1 119 ? 10.031 15.5 4.129 1 86.7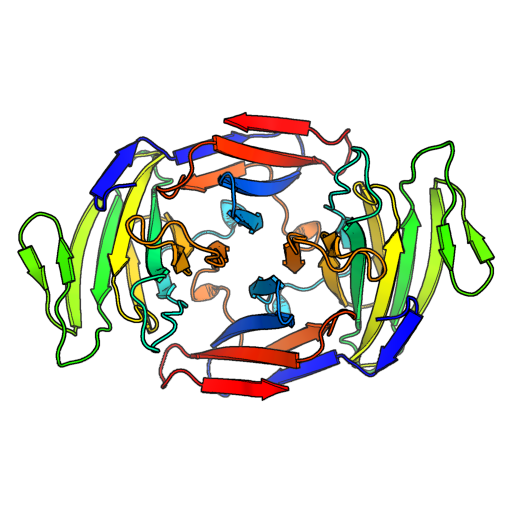5 119 SER A O 1
ATOM 932 N N . GLY A 1 120 ? 9.391 13.555 5.117 1 87.25 120 GLY A N 1
ATOM 933 C CA . GLY A 1 120 ? 10.203 13.789 6.297 1 87.25 120 GLY A CA 1
ATOM 934 C C . GLY A 1 120 ? 9.445 14.469 7.422 1 87.25 120 GLY A C 1
ATOM 935 O O . GLY A 1 120 ? 9.93 14.531 8.555 1 87.25 120 GLY A O 1
ATOM 936 N N . SER A 1 121 ? 8.281 15.031 7.129 1 91.94 121 SER A N 1
ATOM 937 C CA . SER A 1 121 ? 7.438 15.523 8.211 1 91.94 121 SER A CA 1
ATOM 938 C C . SER A 1 121 ? 7.117 14.422 9.211 1 91.94 121 SER A C 1
ATOM 940 O O . SER A 1 121 ? 6.98 13.25 8.828 1 91.94 121 SER A O 1
ATOM 942 N N . ILE A 1 122 ? 6.973 14.828 10.461 1 93.75 122 ILE A N 1
ATOM 943 C CA . ILE A 1 122 ? 6.75 13.867 11.539 1 93.75 122 ILE A CA 1
ATOM 944 C C . ILE A 1 122 ? 5.359 14.07 12.125 1 93.75 122 ILE A C 1
ATOM 946 O O . ILE A 1 122 ? 4.973 15.188 12.461 1 93.75 122 ILE A O 1
ATOM 950 N N . ILE A 1 123 ? 4.668 13.016 12.227 1 97.06 123 ILE A N 1
ATOM 951 C CA . ILE A 1 123 ? 3.334 13.031 12.82 1 97.06 123 ILE A CA 1
ATOM 952 C C . ILE A 1 123 ? 3.365 12.344 14.188 1 97.06 123 ILE A C 1
ATOM 954 O O . ILE A 1 123 ? 3.871 11.227 14.312 1 97.06 123 ILE A O 1
ATOM 958 N N . THR A 1 124 ? 2.836 13 15.195 1 98.62 124 THR A N 1
ATOM 959 C CA . THR A 1 124 ? 2.594 12.422 16.516 1 98.62 124 THR A CA 1
ATOM 960 C C . THR A 1 124 ? 1.147 12.648 16.938 1 98.62 124 THR A C 1
ATOM 962 O O . THR A 1 124 ? 0.551 13.68 16.625 1 98.62 124 THR A O 1
ATOM 965 N N . SER A 1 125 ? 0.614 11.672 17.656 1 98.88 125 SER A N 1
ATOM 966 C CA . SER A 1 125 ? -0.77 11.789 18.109 1 98.88 125 SER A CA 1
ATOM 967 C C . SER A 1 125 ? -0.953 11.18 19.484 1 98.88 125 SER A C 1
ATOM 969 O O . SER A 1 125 ? -0.164 10.328 19.906 1 98.88 125 SER A O 1
ATOM 971 N N . SER A 1 126 ? -1.971 11.625 20.172 1 98.88 126 SER A N 1
ATOM 972 C CA . SER A 1 126 ? -2.248 11.133 21.516 1 98.88 126 SER A CA 1
ATOM 973 C C . SER A 1 126 ? -2.869 9.742 21.469 1 98.88 126 SER A C 1
ATOM 975 O O . SER A 1 126 ? -2.793 8.992 22.453 1 98.88 126 SER A O 1
ATOM 977 N N . HIS A 1 127 ? -3.578 9.375 20.422 1 98.75 127 HIS A N 1
ATOM 978 C CA . HIS A 1 127 ? -4.16 8.055 20.172 1 98.75 127 HIS A CA 1
ATOM 979 C C . HIS A 1 127 ? -3.812 7.57 18.766 1 98.75 127 HIS A C 1
ATOM 981 O O . HIS A 1 127 ? -3.439 8.367 17.906 1 98.75 127 HIS A O 1
ATOM 987 N N . PRO A 1 128 ? -3.91 6.246 18.516 1 98.56 128 PRO A N 1
ATOM 988 C CA . PRO A 1 128 ? -3.6 5.746 17.172 1 98.56 128 PRO A CA 1
ATOM 989 C C . PRO A 1 128 ? -4.43 6.418 16.094 1 98.56 128 PRO A C 1
ATOM 991 O O . PRO A 1 128 ? -5.617 6.691 16.297 1 98.56 128 PRO A O 1
ATOM 994 N N . VAL A 1 129 ? -3.76 6.73 14.984 1 98.75 129 VAL A N 1
ATOM 995 C CA . VAL A 1 129 ? -4.426 7.316 13.82 1 98.75 129 VAL A CA 1
ATOM 996 C C . VAL A 1 129 ? -4.047 6.547 12.562 1 98.75 129 VAL A C 1
ATOM 998 O O . VAL A 1 129 ? -3.049 5.82 12.547 1 98.75 129 VAL A O 1
ATOM 1001 N N . GLY A 1 130 ? -4.906 6.578 11.531 1 97.56 130 GLY A N 1
ATOM 1002 C CA . GLY A 1 130 ? -4.512 6.184 10.188 1 97.56 130 GLY A CA 1
ATOM 1003 C C . GLY A 1 130 ? -3.916 7.324 9.383 1 97.56 130 GLY A C 1
ATOM 1004 O O . GLY A 1 130 ? -4.387 8.461 9.461 1 97.56 130 GLY A O 1
ATOM 1005 N N . VAL A 1 131 ? -2.863 7.043 8.617 1 96.69 131 VAL A N 1
ATOM 1006 C CA . VAL A 1 131 ? -2.189 8.102 7.863 1 96.69 131 VAL A CA 1
ATOM 1007 C C . VAL A 1 131 ? -2.051 7.684 6.398 1 96.69 131 VAL A C 1
ATOM 1009 O O . VAL A 1 131 ? -1.616 6.566 6.102 1 96.69 131 VAL A O 1
ATOM 1012 N N . VAL A 1 132 ? -2.453 8.531 5.516 1 93.81 132 VAL A N 1
ATOM 1013 C CA . VAL A 1 132 ? -2.258 8.391 4.074 1 93.81 132 VAL A CA 1
ATOM 1014 C C . VAL A 1 132 ? -1.349 9.516 3.57 1 93.81 132 VAL A C 1
ATOM 1016 O O . VAL A 1 132 ? -1.468 10.664 4.004 1 93.81 132 VAL A O 1
ATOM 1019 N N . SER A 1 133 ? -0.469 9.148 2.707 1 91 133 SER A N 1
ATOM 1020 C CA . SER A 1 133 ? 0.41 10.172 2.141 1 91 133 SER A CA 1
ATOM 1021 C C . SER A 1 133 ? 0.726 9.875 0.678 1 91 133 SER A C 1
ATOM 1023 O O . SER A 1 133 ? 0.454 8.773 0.187 1 91 133 SER A O 1
ATOM 1025 N N . GLY A 1 134 ? 1.254 10.82 0.003 1 86.44 134 GLY A N 1
ATOM 1026 C CA . GLY A 1 134 ? 1.597 10.727 -1.407 1 86.44 134 GLY A CA 1
ATOM 1027 C C . GLY A 1 134 ? 1.424 12.031 -2.154 1 86.44 134 GLY A C 1
ATOM 1028 O O . GLY A 1 134 ? 1.898 13.078 -1.705 1 86.44 134 GLY A O 1
ATOM 1029 N N . ASN A 1 135 ? 0.81 11.859 -3.338 1 80.69 135 ASN A N 1
ATOM 1030 C CA . ASN A 1 135 ? 0.556 13.07 -4.117 1 80.69 135 ASN A CA 1
ATOM 1031 C C . ASN A 1 135 ? -0.824 13.039 -4.766 1 80.69 135 ASN A C 1
ATOM 1033 O O . ASN A 1 135 ? -1.349 11.969 -5.066 1 80.69 135 ASN A O 1
ATOM 1037 N N . ILE A 1 136 ? -1.348 14.211 -4.926 1 78.56 136 ILE A N 1
ATOM 1038 C CA . ILE A 1 136 ? -2.637 14.398 -5.586 1 78.56 136 ILE A CA 1
ATOM 1039 C C . ILE A 1 136 ? -2.502 15.43 -6.707 1 78.56 136 ILE A C 1
ATOM 1041 O O . ILE A 1 136 ? -1.541 16.203 -6.734 1 78.56 136 ILE A O 1
ATOM 1045 N N . CYS A 1 137 ? -3.441 15.32 -7.602 1 72.5 137 CYS A N 1
ATOM 1046 C CA . CYS A 1 137 ? -3.43 16.281 -8.703 1 72.5 137 CYS A CA 1
ATOM 1047 C C . CYS A 1 137 ? -3.773 17.688 -8.211 1 72.5 137 CYS A C 1
ATOM 1049 O O . CYS A 1 137 ? -4.605 17.844 -7.32 1 72.5 137 CYS A O 1
ATOM 1051 N N . ASN A 1 138 ? -3.023 18.547 -8.906 1 62.91 138 ASN A N 1
ATOM 1052 C CA . ASN A 1 138 ? -3.428 19.938 -8.688 1 62.91 138 ASN A CA 1
ATOM 1053 C C . ASN A 1 138 ? -4.734 20.25 -9.406 1 62.91 138 ASN A C 1
ATOM 1055 O O . ASN A 1 138 ? -4.922 19.875 -10.562 1 62.91 138 ASN A O 1
ATOM 1059 N N . SER A 1 139 ? -5.742 20.578 -8.68 1 56.12 139 SER A N 1
ATOM 1060 C CA . SER A 1 139 ? -7.094 20.812 -9.18 1 56.12 139 SER A CA 1
ATOM 1061 C C . SER A 1 139 ? -7.078 21.75 -10.383 1 56.12 139 SER A C 1
ATOM 1063 O O . SER A 1 139 ? -8.023 21.766 -11.18 1 56.12 139 SER A O 1
ATOM 1065 N N . ILE A 1 140 ? -6.168 22.594 -10.406 1 50.19 140 ILE A N 1
ATOM 1066 C CA . ILE A 1 140 ? -6.18 23.594 -11.477 1 50.19 140 ILE A CA 1
ATOM 1067 C C . ILE A 1 140 ? -5.77 22.938 -12.797 1 50.19 140 ILE A C 1
ATOM 1069 O O . ILE A 1 140 ? -6.316 23.266 -13.852 1 50.19 140 ILE A O 1
ATOM 1073 N N . THR A 1 141 ? -4.785 22.047 -12.75 1 48.34 141 THR A N 1
ATOM 1074 C CA . THR A 1 141 ? -4.316 21.484 -14.008 1 48.34 141 THR A CA 1
ATOM 1075 C C . THR A 1 141 ? -4.859 20.062 -14.195 1 48.34 141 THR A C 1
ATOM 1077 O O . THR A 1 141 ? -4.586 19.172 -13.391 1 48.34 141 THR A O 1
ATOM 1080 N N . HIS A 1 142 ? -6.086 19.969 -14.539 1 47.88 142 HIS A N 1
ATOM 1081 C CA . HIS A 1 142 ? -6.844 18.734 -14.727 1 47.88 142 HIS A CA 1
A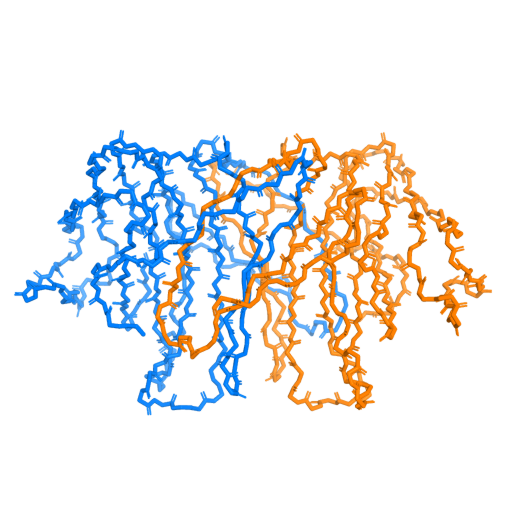TOM 1082 C C . HIS A 1 142 ? -6.062 17.719 -15.57 1 47.88 142 HIS A C 1
ATOM 1084 O O . HIS A 1 142 ? -6.637 16.766 -16.094 1 47.88 142 HIS A O 1
ATOM 1090 N N . TYR A 1 143 ? -4.824 18.078 -15.898 1 49.16 143 TYR A N 1
ATOM 1091 C CA . TYR A 1 143 ? -4.207 17.172 -16.844 1 49.16 143 TYR A CA 1
ATOM 1092 C C . TYR A 1 143 ? -3.814 15.859 -16.172 1 49.16 143 TYR A C 1
ATOM 1094 O O . TYR A 1 143 ? -3.914 15.734 -14.945 1 49.16 143 TYR A O 1
ATOM 1102 N N . TYR A 1 144 ? -3.221 14.961 -16.969 1 54.16 144 TYR A N 1
ATOM 1103 C CA . TYR A 1 144 ? -2.727 13.609 -16.734 1 54.16 144 TYR A CA 1
ATOM 1104 C C . TYR A 1 144 ? -1.84 13.57 -15.492 1 54.16 144 TYR A C 1
ATOM 1106 O O . TYR A 1 144 ? -0.663 13.93 -15.555 1 54.16 144 TYR A O 1
ATOM 1114 N N . CYS A 1 145 ? -2.568 13.766 -14.328 1 62.72 145 CYS A N 1
ATOM 1115 C CA . CYS A 1 145 ? -1.703 13.641 -13.164 1 62.72 145 CYS A CA 1
ATOM 1116 C C . CYS A 1 145 ? -1.792 12.234 -12.57 1 62.72 145 CYS A C 1
ATOM 1118 O O . CYS A 1 145 ? -2.824 11.57 -12.688 1 62.72 145 CYS A O 1
ATOM 1120 N N . ASN A 1 146 ? -0.705 11.828 -12.266 1 62.12 146 ASN A N 1
ATOM 1121 C CA . ASN A 1 146 ? -0.626 10.539 -11.586 1 62.12 146 ASN A CA 1
ATOM 1122 C C . ASN A 1 146 ? -0.862 10.68 -10.086 1 62.12 146 ASN A C 1
ATOM 1124 O O . ASN A 1 146 ? -0.24 11.516 -9.43 1 62.12 146 ASN A O 1
ATOM 1128 N N . LEU A 1 147 ? -1.974 10.133 -9.68 1 73.12 147 LEU A N 1
ATOM 1129 C CA . LEU A 1 147 ? -2.205 10.062 -8.242 1 73.12 147 LEU A CA 1
ATOM 1130 C C . LEU A 1 147 ? -1.461 8.883 -7.629 1 73.12 147 LEU A C 1
ATOM 1132 O O . LEU A 1 147 ? -1.421 7.797 -8.211 1 73.12 147 LEU A O 1
ATOM 1136 N N . PHE A 1 148 ? -0.779 9.227 -6.547 1 78.19 148 PHE A N 1
ATOM 1137 C CA . PHE A 1 148 ? -0.113 8.18 -5.781 1 78.19 148 PHE A CA 1
ATOM 1138 C C . PHE A 1 148 ? -0.297 8.398 -4.285 1 78.19 148 PHE A C 1
ATOM 1140 O O . PHE A 1 148 ? 0.292 9.32 -3.713 1 78.19 148 PHE A O 1
ATOM 1147 N N . THR A 1 149 ? -1.158 7.629 -3.734 1 85.44 149 THR A N 1
ATOM 1148 C CA . THR A 1 149 ? -1.348 7.68 -2.289 1 85.44 149 THR A CA 1
ATOM 1149 C C . THR A 1 149 ? -1.265 6.281 -1.681 1 85.44 149 THR A C 1
ATOM 1151 O O . THR A 1 149 ? -1.75 5.316 -2.27 1 85.44 149 THR A O 1
ATOM 1154 N N . GLU A 1 150 ? -0.651 6.262 -0.565 1 90.56 150 GLU A N 1
ATOM 1155 C CA . GLU A 1 150 ? -0.535 5.023 0.204 1 90.56 150 GLU A CA 1
ATOM 1156 C C . GLU A 1 150 ? -0.873 5.258 1.674 1 90.56 150 GLU A C 1
ATOM 1158 O O . GLU A 1 150 ? -0.543 6.305 2.234 1 90.56 150 GLU A O 1
ATOM 1163 N N . MET A 1 151 ? -1.609 4.328 2.213 1 93.69 151 MET A N 1
ATOM 1164 C CA . MET A 1 151 ? -1.678 4.309 3.672 1 93.69 151 MET A CA 1
ATOM 1165 C C . MET A 1 151 ? -0.389 3.756 4.27 1 93.69 151 MET A C 1
ATOM 1167 O O . MET A 1 151 ? 0.052 2.664 3.906 1 93.69 151 MET A O 1
ATOM 1171 N N . ILE A 1 152 ? 0.178 4.488 5.184 1 94 152 ILE A N 1
ATOM 1172 C CA . ILE A 1 152 ? 1.55 4.168 5.559 1 94 152 ILE A CA 1
ATOM 1173 C C . ILE A 1 152 ? 1.567 3.533 6.949 1 94 152 ILE A C 1
ATOM 1175 O O . ILE A 1 152 ? 0.615 3.682 7.719 1 94 152 ILE A O 1
ATOM 1179 N N . LEU A 1 153 ? 2.697 2.855 7.25 1 95.12 153 LEU A N 1
ATOM 1180 C CA . LEU A 1 153 ? 2.889 2.193 8.539 1 95.12 153 LEU A CA 1
ATOM 1181 C C . LEU A 1 153 ? 3.48 3.156 9.562 1 95.12 153 LEU A C 1
ATOM 1183 O O . LEU A 1 153 ? 4.285 4.023 9.211 1 95.12 153 LEU A O 1
ATOM 1187 N N . PRO A 1 154 ? 3.102 2.93 10.797 1 96.06 154 PRO A N 1
ATOM 1188 C CA . PRO A 1 154 ? 3.729 3.729 11.852 1 96.06 154 PRO A CA 1
ATOM 1189 C C . PRO A 1 154 ? 5.191 3.352 12.086 1 96.06 154 PRO A C 1
ATOM 1191 O O . PRO A 1 154 ? 5.629 2.277 11.672 1 96.06 154 PRO A O 1
ATOM 1194 N N . THR A 1 155 ? 5.887 4.223 12.75 1 91.62 155 THR A N 1
ATOM 1195 C CA . THR A 1 155 ? 7.332 4.086 12.875 1 91.62 155 THR A CA 1
ATOM 1196 C C . THR A 1 155 ? 7.691 2.791 13.602 1 91.62 155 THR A C 1
ATOM 1198 O O . THR A 1 155 ? 8.742 2.195 13.336 1 91.62 155 THR A O 1
ATOM 1201 N N . ASN A 1 156 ? 6.832 2.309 14.469 1 93.69 156 ASN A N 1
ATOM 1202 C CA . ASN A 1 156 ? 7.148 1.105 15.227 1 93.69 156 ASN A CA 1
ATOM 1203 C C . ASN A 1 156 ? 7.027 -0.15 14.367 1 93.69 156 ASN A C 1
ATOM 1205 O O . ASN A 1 156 ? 7.422 -1.237 14.797 1 93.69 156 ASN A O 1
ATOM 1209 N N . GLN A 1 157 ? 6.48 0.041 13.18 1 91.94 157 GLN A N 1
ATOM 1210 C CA . GLN A 1 157 ? 6.383 -1.093 12.266 1 91.94 157 GLN A CA 1
ATOM 1211 C C . GLN A 1 157 ? 7.465 -1.027 11.195 1 91.94 157 GLN A C 1
ATOM 1213 O O . GLN A 1 157 ? 7.582 -1.934 10.367 1 91.94 157 GLN A O 1
ATOM 1218 N N . LEU A 1 158 ? 8.25 -0.025 11.172 1 88.69 158 LEU A N 1
ATOM 1219 C CA . LEU A 1 158 ? 9.297 0.108 10.164 1 88.69 158 LEU A CA 1
ATOM 1220 C C . LEU A 1 158 ? 10.453 -0.848 10.453 1 88.69 158 LEU A C 1
ATOM 1222 O O . LEU A 1 158 ? 10.586 -1.349 11.57 1 88.69 158 LEU A O 1
ATOM 1226 N N . ASP A 1 159 ? 11.188 -1.109 9.453 1 90.69 159 ASP A N 1
ATOM 1227 C CA . ASP A 1 159 ? 12.312 -2.035 9.523 1 90.69 159 ASP A CA 1
ATOM 1228 C C . ASP A 1 159 ? 13.492 -1.53 8.688 1 90.69 159 ASP A C 1
ATOM 1230 O O . ASP A 1 159 ? 13.383 -0.505 8.016 1 90.69 159 ASP A O 1
ATOM 1234 N N . LYS A 1 160 ? 14.609 -2.209 8.867 1 89.5 160 LYS A N 1
ATOM 1235 C CA . LYS A 1 160 ? 15.82 -1.852 8.125 1 89.5 160 LYS A CA 1
ATOM 1236 C C . LYS A 1 160 ? 15.93 -2.652 6.832 1 89.5 160 LYS A C 1
ATOM 1238 O O . LYS A 1 160 ? 16.719 -2.312 5.953 1 89.5 160 LYS A O 1
ATOM 1243 N N . THR A 1 161 ? 15.117 -3.721 6.781 1 92.06 161 THR A N 1
ATOM 1244 C CA . THR A 1 161 ? 15.297 -4.633 5.656 1 92.06 161 THR A CA 1
ATOM 1245 C C . THR A 1 161 ? 13.992 -4.828 4.902 1 92.06 161 THR A C 1
ATOM 1247 O O . THR A 1 161 ? 12.93 -4.988 5.512 1 92.06 161 THR A O 1
ATOM 1250 N N . PHE A 1 162 ? 14.148 -4.75 3.572 1 92.5 162 PHE A N 1
ATOM 1251 C CA . PHE A 1 162 ? 13.031 -4.961 2.652 1 92.5 162 PHE A CA 1
ATOM 1252 C C . PHE A 1 162 ? 13.461 -5.832 1.476 1 92.5 162 PHE A C 1
ATOM 1254 O O . PHE A 1 162 ? 14.617 -5.793 1.059 1 92.5 162 PHE A O 1
ATOM 1261 N N . ILE A 1 163 ? 12.469 -6.586 0.987 1 90.81 163 ILE A N 1
ATOM 1262 C CA . ILE A 1 163 ? 12.617 -7.344 -0.248 1 90.81 163 ILE A CA 1
ATOM 1263 C C . ILE A 1 163 ? 11.383 -7.152 -1.129 1 90.81 163 ILE A C 1
ATOM 1265 O O . ILE A 1 163 ? 10.266 -7.441 -0.709 1 90.81 163 ILE A O 1
ATOM 1269 N N . VAL A 1 164 ? 11.586 -6.523 -2.359 1 89.88 164 VAL A N 1
ATOM 1270 C CA . VAL A 1 164 ? 10.445 -6.238 -3.225 1 89.88 164 VAL A CA 1
ATOM 1271 C C . VAL A 1 164 ? 10.664 -6.883 -4.594 1 89.88 164 VAL A C 1
ATOM 1273 O O . VAL A 1 164 ? 11.789 -6.945 -5.086 1 89.88 164 VAL A O 1
ATOM 1276 N N . PRO A 1 165 ? 9.508 -7.438 -5.133 1 86.31 165 PRO A N 1
ATOM 1277 C CA . PRO A 1 165 ? 9.633 -7.945 -6.5 1 86.31 165 PRO A CA 1
ATOM 1278 C C . PRO A 1 165 ? 9.586 -6.84 -7.551 1 86.31 165 PRO A C 1
ATOM 1280 O O . PRO A 1 165 ? 9 -5.781 -7.305 1 86.31 165 PRO A O 1
ATOM 1283 N N . THR A 1 166 ? 10.344 -7.043 -8.594 1 75.5 166 THR A N 1
ATOM 1284 C CA . THR A 1 166 ? 10.109 -6.215 -9.773 1 75.5 166 THR A CA 1
ATOM 1285 C C . THR A 1 166 ? 9.125 -6.883 -10.719 1 75.5 166 THR A C 1
ATOM 1287 O O . THR A 1 166 ? 9.305 -8.047 -11.094 1 75.5 166 THR A O 1
ATOM 1290 N N . ILE A 1 167 ? 7.875 -6.355 -10.703 1 64.12 167 ILE A N 1
ATOM 1291 C CA . ILE A 1 167 ? 6.848 -6.914 -11.57 1 64.12 167 ILE A CA 1
ATOM 1292 C C . ILE A 1 167 ? 6.973 -6.324 -12.977 1 64.12 167 ILE A C 1
ATOM 1294 O O . ILE A 1 167 ? 7.402 -5.18 -13.133 1 64.12 167 ILE A O 1
ATOM 1298 N N . GLU A 1 168 ? 6.973 -7.191 -14.008 1 59.62 168 GLU A N 1
ATOM 1299 C CA . GLU A 1 168 ? 7.191 -6.863 -15.414 1 59.62 168 GLU A CA 1
ATOM 1300 C C . GLU A 1 168 ? 6.062 -5.996 -15.961 1 59.62 168 GLU A C 1
ATOM 1302 O O . GLU A 1 168 ? 4.941 -6.031 -15.445 1 59.62 168 GLU A O 1
ATOM 1307 N N . GLY A 1 169 ? 6.422 -5.062 -17.047 1 54.59 169 GLY A N 1
ATOM 1308 C CA . GLY A 1 169 ? 5.82 -3.961 -17.781 1 54.59 169 GLY A CA 1
ATOM 1309 C C . GLY A 1 169 ? 6.367 -2.605 -17.375 1 54.59 169 GLY A C 1
ATOM 1310 O O . GLY A 1 169 ? 5.84 -1.568 -17.797 1 54.59 169 GLY A O 1
ATOM 1311 N N . ARG A 1 170 ? 7.434 -2.898 -16.484 1 50.25 170 ARG A N 1
ATOM 1312 C CA . ARG A 1 170 ? 8.07 -1.695 -15.961 1 50.25 170 ARG A CA 1
ATOM 1313 C C . ARG A 1 170 ? 9.375 -1.397 -16.703 1 50.25 170 ARG A C 1
ATOM 1315 O O . ARG A 1 170 ? 10.188 -2.295 -16.922 1 50.25 170 ARG A O 1
ATOM 1322 N N . HIS A 1 171 ? 9.477 -0.541 -17.453 1 50.12 171 HIS A N 1
ATOM 1323 C CA . HIS A 1 171 ? 10.688 -0.116 -18.141 1 50.12 171 HIS A CA 1
ATOM 1324 C C . HIS A 1 171 ? 11.766 0.304 -17.141 1 50.12 171 HIS A C 1
ATOM 1326 O O . HIS A 1 171 ? 12.945 0.014 -17.344 1 50.12 171 HIS A O 1
ATOM 1332 N N . SER A 1 172 ? 11.273 1.147 -16.141 1 51.03 172 SER A N 1
ATOM 1333 C CA . SER A 1 172 ? 12.242 1.575 -15.125 1 51.03 172 SER A CA 1
ATOM 1334 C C . SER A 1 172 ? 11.711 1.335 -13.719 1 51.03 172 SER A C 1
ATOM 1336 O O . SER A 1 172 ? 10.5 1.413 -13.484 1 51.03 172 SER A O 1
ATOM 1338 N N . ARG A 1 173 ? 12.602 0.678 -12.938 1 61.41 173 ARG A N 1
ATOM 1339 C CA . ARG A 1 173 ? 12.266 0.429 -11.539 1 61.41 173 ARG A CA 1
ATOM 1340 C C . ARG A 1 173 ? 12.977 1.422 -10.625 1 61.41 173 ARG A C 1
ATOM 1342 O O . ARG A 1 173 ? 14.156 1.71 -10.805 1 61.41 173 ARG A O 1
ATOM 1349 N N . VAL A 1 174 ? 12.125 2.189 -9.969 1 65.38 174 VAL A N 1
ATOM 1350 C CA . VAL A 1 174 ? 12.672 3.15 -9.016 1 65.38 174 VAL A CA 1
ATOM 1351 C C . VAL A 1 174 ? 12.227 2.787 -7.605 1 65.38 174 VAL A C 1
ATOM 1353 O O . VAL A 1 174 ? 11.07 2.398 -7.391 1 65.38 174 VAL A O 1
ATOM 1356 N N . VAL A 1 175 ? 13.234 2.613 -6.762 1 71 175 VAL A N 1
ATOM 1357 C CA . VAL A 1 175 ? 12.906 2.531 -5.34 1 71 175 VAL A CA 1
ATOM 1358 C C . VAL A 1 175 ? 13.211 3.865 -4.664 1 71 175 VAL A C 1
ATOM 1360 O O . VAL A 1 175 ? 14.258 4.469 -4.91 1 71 175 VAL A O 1
ATOM 1363 N N . ARG A 1 176 ? 12.164 4.375 -4.004 1 69.75 176 ARG A N 1
ATOM 1364 C CA . ARG A 1 176 ? 12.367 5.57 -3.186 1 69.75 176 ARG A CA 1
ATOM 1365 C C . ARG A 1 176 ? 12.383 5.219 -1.702 1 69.75 176 ARG A C 1
ATOM 1367 O O . ARG A 1 176 ? 11.523 4.469 -1.226 1 69.75 176 ARG A O 1
ATOM 1374 N N . ILE A 1 177 ? 13.445 5.73 -1.104 1 70.38 177 ILE A N 1
ATOM 1375 C CA . ILE A 1 177 ? 13.688 5.383 0.293 1 70.38 177 ILE A CA 1
ATOM 1376 C C . ILE A 1 177 ? 13.633 6.645 1.154 1 70.38 177 ILE A C 1
ATOM 1378 O O . ILE A 1 177 ? 14.242 7.66 0.819 1 70.38 177 ILE A O 1
ATOM 1382 N N . TRP A 1 178 ? 12.797 6.578 2.158 1 65.44 178 TRP A N 1
ATOM 1383 C CA . TRP A 1 178 ? 12.789 7.656 3.137 1 65.44 178 TRP A CA 1
ATOM 1384 C C . TRP A 1 178 ? 13.203 7.148 4.516 1 65.44 178 TRP A C 1
ATOM 1386 O O . TRP A 1 178 ? 12.766 6.078 4.945 1 65.44 178 TRP A O 1
ATOM 1396 N N . SER A 1 179 ? 14.219 7.809 5.016 1 63.31 179 SER A N 1
ATOM 1397 C CA . SER A 1 179 ? 14.68 7.434 6.348 1 63.31 179 SER A CA 1
ATOM 1398 C C . SER A 1 179 ? 14.242 8.453 7.391 1 63.31 179 SER A C 1
ATOM 1400 O O . SER A 1 179 ? 13.969 9.609 7.059 1 63.31 179 SER A O 1
ATOM 1402 N N . LEU A 1 180 ? 13.945 7.945 8.656 1 60.81 180 LEU A N 1
ATOM 1403 C CA . LEU A 1 180 ? 13.578 8.781 9.797 1 60.81 180 LEU A CA 1
ATOM 1404 C C . LEU A 1 180 ? 14.664 9.812 10.086 1 60.81 180 LEU A C 1
ATOM 1406 O O . LEU A 1 180 ? 14.391 10.867 10.656 1 60.81 180 LEU A O 1
ATOM 1410 N N . THR A 1 181 ? 15.758 9.445 9.969 1 55.84 181 THR A N 1
ATOM 1411 C CA . THR A 1 181 ? 16.797 10.32 10.492 1 55.84 181 THR A CA 1
ATOM 1412 C C . THR A 1 181 ? 17.469 11.102 9.359 1 55.84 181 THR A C 1
ATOM 1414 O O . THR A 1 181 ? 18.125 12.117 9.602 1 55.84 181 THR A O 1
ATOM 1417 N N . ARG A 1 182 ? 17.562 10.383 8.203 1 54.72 182 ARG A N 1
ATOM 1418 C CA . ARG A 1 182 ? 18.406 11.008 7.188 1 54.72 182 ARG A CA 1
ATOM 1419 C C . ARG A 1 182 ? 17.594 11.398 5.961 1 54.72 182 ARG A C 1
ATOM 1421 O O . ARG A 1 182 ? 16.438 11 5.824 1 54.72 182 ARG A O 1
ATOM 1428 N N . HIS A 1 183 ? 18.172 12.211 5.004 1 53.25 183 HIS A N 1
ATOM 1429 C CA . HIS A 1 183 ? 17.672 12.734 3.734 1 53.25 183 HIS A CA 1
ATOM 1430 C C . HIS A 1 183 ? 17.078 11.617 2.877 1 53.25 183 HIS A C 1
ATOM 1432 O O . HIS A 1 183 ? 17.406 10.438 3.076 1 53.25 183 HIS A O 1
ATOM 1438 N N . ASN A 1 184 ? 16.094 12 2.189 1 57.06 184 ASN A N 1
ATOM 1439 C CA . ASN A 1 184 ? 15.422 11.18 1.183 1 57.06 184 ASN A CA 1
ATOM 1440 C C . ASN A 1 184 ? 16.422 10.641 0.159 1 57.06 184 ASN A C 1
ATOM 1442 O O . ASN A 1 184 ? 17.297 11.359 -0.305 1 57.06 184 ASN A O 1
ATOM 1446 N N . TYR A 1 185 ? 16.578 9.273 0.222 1 57.59 185 TYR A N 1
ATOM 1447 C CA . TYR A 1 185 ? 17.406 8.695 -0.84 1 57.59 185 TYR A CA 1
ATOM 1448 C C . TYR A 1 185 ? 16.531 8.086 -1.931 1 57.59 185 TYR A C 1
ATOM 1450 O O . TYR A 1 185 ? 15.43 7.594 -1.652 1 57.59 185 TYR A O 1
ATOM 1458 N N . LYS A 1 186 ? 16.719 8.547 -3.064 1 59.44 186 LYS A N 1
ATOM 1459 C CA . LYS A 1 186 ? 16.125 7.91 -4.234 1 59.44 186 LYS A CA 1
ATOM 1460 C C . LYS A 1 186 ? 17.125 6.996 -4.938 1 59.44 186 LYS A C 1
ATOM 1462 O O . LYS A 1 186 ? 18.297 7.363 -5.113 1 59.44 186 LYS A O 1
ATOM 1467 N N . TYR A 1 187 ? 16.766 5.652 -4.93 1 57.22 187 TYR A N 1
ATOM 1468 C CA . TYR A 1 187 ? 17.609 4.715 -5.664 1 57.22 187 TYR A CA 1
ATOM 1469 C C . TYR A 1 187 ? 16.891 4.168 -6.883 1 57.22 187 TYR A C 1
ATOM 1471 O O . TYR A 1 187 ? 15.695 3.832 -6.805 1 57.22 187 TYR A O 1
ATOM 1479 N N . LEU A 1 188 ? 17.375 4.516 -8.133 1 53.69 188 LEU A N 1
ATOM 1480 C CA . LEU A 1 188 ? 16.891 3.943 -9.383 1 53.69 188 LEU A CA 1
ATOM 1481 C C . LEU A 1 188 ? 17.531 2.578 -9.633 1 53.69 188 LEU A C 1
ATOM 1483 O O . LEU A 1 188 ? 18.734 2.4 -9.445 1 53.69 188 LEU A O 1
ATOM 1487 N N . LEU A 1 189 ? 16.5 1.614 -9.695 1 52.84 189 LEU A N 1
ATOM 1488 C CA . LEU A 1 189 ? 17.047 0.302 -10.039 1 52.84 189 LEU A CA 1
ATOM 1489 C C . LEU A 1 189 ? 16.969 0.063 -11.547 1 52.84 189 LEU A C 1
ATOM 1491 O O . LEU A 1 189 ? 16.062 0.567 -12.211 1 52.84 189 LEU A O 1
ATOM 1495 N N . MET B 1 1 ? 6.777 -7.648 -18.156 1 47.72 1 MET B N 1
ATOM 1496 C CA . MET B 1 1 ? 7.309 -8.93 -17.688 1 47.72 1 MET B CA 1
ATOM 1497 C C . MET B 1 1 ? 6.422 -10.086 -18.156 1 47.72 1 MET B C 1
ATOM 1499 O O . MET B 1 1 ? 5.203 -9.945 -18.234 1 47.72 1 MET B O 1
ATOM 1503 N N . LYS B 1 2 ? 7.07 -10.914 -18.75 1 65.5 2 LYS B N 1
ATOM 1504 C CA . LYS B 1 2 ? 6.484 -12.18 -19.172 1 65.5 2 LYS B CA 1
ATOM 1505 C C . LYS B 1 2 ? 6.148 -13.062 -17.969 1 65.5 2 LYS B C 1
ATOM 1507 O O . LYS B 1 2 ? 6.887 -13.078 -16.984 1 65.5 2 LYS B O 1
ATOM 1512 N N . ASP B 1 3 ? 5.086 -13.438 -17.906 1 89.19 3 ASP B N 1
ATOM 1513 C CA . ASP B 1 3 ? 4.715 -14.422 -16.891 1 89.19 3 ASP B CA 1
ATOM 1514 C C . ASP B 1 3 ? 5.793 -15.492 -16.75 1 89.19 3 ASP B C 1
ATOM 1516 O O . ASP B 1 3 ? 6.363 -15.953 -17.734 1 89.19 3 ASP B O 1
ATOM 1520 N N . GLY B 1 4 ? 6.23 -15.703 -15.578 1 94.25 4 GLY B N 1
ATOM 1521 C CA . GLY B 1 4 ? 7.301 -16.656 -15.297 1 94.25 4 GLY B CA 1
ATOM 1522 C C . GLY B 1 4 ? 8.156 -16.25 -14.117 1 94.25 4 GLY B C 1
ATOM 1523 O O . GLY B 1 4 ? 7.746 -15.43 -13.297 1 94.25 4 GLY B O 1
ATOM 1524 N N . THR B 1 5 ? 9.328 -16.984 -13.922 1 95 5 THR B N 1
ATOM 1525 C CA . THR B 1 5 ? 10.25 -16.688 -12.836 1 95 5 THR B CA 1
ATOM 1526 C C . THR B 1 5 ? 11.484 -15.945 -13.359 1 95 5 THR B C 1
ATOM 1528 O O . THR B 1 5 ? 11.836 -16.078 -14.531 1 95 5 THR B O 1
ATOM 1531 N N . ALA B 1 6 ? 12.016 -15.125 -12.547 1 93.62 6 ALA B N 1
ATOM 1532 C CA . ALA B 1 6 ? 13.234 -14.391 -12.859 1 93.62 6 ALA B CA 1
ATOM 1533 C C . ALA B 1 6 ? 13.938 -13.922 -11.586 1 93.62 6 ALA B C 1
ATOM 1535 O O . ALA B 1 6 ? 13.312 -13.836 -10.523 1 93.62 6 ALA B O 1
ATOM 1536 N N . LEU B 1 7 ? 15.25 -13.656 -11.719 1 92.44 7 LEU B N 1
ATOM 1537 C CA . LEU B 1 7 ? 15.984 -13.07 -10.609 1 92.44 7 LEU B CA 1
ATOM 1538 C C . LEU B 1 7 ? 15.852 -11.547 -10.609 1 92.44 7 LEU B C 1
ATOM 1540 O O . LEU B 1 7 ? 16.75 -10.844 -11.07 1 92.44 7 LEU B O 1
ATOM 1544 N N . LYS B 1 8 ? 14.703 -11.109 -9.984 1 88.19 8 LYS B N 1
ATOM 1545 C CA . LYS B 1 8 ? 14.398 -9.68 -10.102 1 88.19 8 LYS B CA 1
ATOM 1546 C C . LYS B 1 8 ? 14 -9.102 -8.75 1 88.19 8 LYS B C 1
ATOM 1548 O O . LYS B 1 8 ? 13.422 -8.016 -8.68 1 88.19 8 LYS B O 1
ATOM 1553 N N . GLY B 1 9 ? 14.312 -9.828 -7.719 1 90.25 9 GLY B N 1
ATOM 1554 C CA . GLY B 1 9 ? 14.125 -9.273 -6.391 1 90.25 9 GLY B CA 1
ATOM 1555 C C . GLY B 1 9 ? 15.164 -8.242 -6.016 1 90.25 9 GLY B C 1
ATOM 1556 O O . GLY B 1 9 ? 16.328 -8.359 -6.402 1 90.25 9 GLY B O 1
ATOM 1557 N N . VAL B 1 10 ? 14.742 -7.223 -5.348 1 88 10 VAL B N 1
ATOM 1558 C CA . VAL B 1 10 ? 15.641 -6.184 -4.855 1 88 10 VAL B CA 1
ATOM 1559 C C . VAL B 1 10 ? 15.711 -6.234 -3.332 1 88 10 VAL B C 1
ATOM 1561 O O . VAL B 1 10 ? 14.68 -6.156 -2.654 1 88 10 VAL B O 1
ATOM 1564 N N . TYR B 1 11 ? 16.891 -6.492 -2.809 1 90.31 11 TYR B N 1
ATOM 1565 C CA . TYR B 1 11 ? 17.156 -6.461 -1.373 1 90.31 11 TYR B CA 1
ATOM 1566 C C . TYR B 1 11 ? 17.641 -5.082 -0.938 1 90.31 11 TYR B C 1
ATOM 1568 O O . TYR B 1 11 ? 18.594 -4.551 -1.501 1 90.31 11 TYR B O 1
ATOM 1576 N N . VAL B 1 12 ? 16.922 -4.453 -0.078 1 86.94 12 VAL B N 1
ATOM 1577 C CA . VAL B 1 12 ? 17.297 -3.152 0.462 1 86.94 12 VAL B CA 1
ATOM 1578 C C . VAL B 1 12 ? 17.656 -3.293 1.939 1 86.94 12 VAL B C 1
ATOM 1580 O O . VAL B 1 12 ? 16.891 -3.852 2.723 1 86.94 12 VAL B O 1
ATOM 1583 N N . ASN B 1 13 ? 18.812 -2.863 2.32 1 88.69 13 ASN B N 1
ATOM 1584 C CA . ASN B 1 13 ? 19.266 -2.816 3.705 1 88.69 13 ASN B CA 1
ATOM 1585 C C . ASN B 1 13 ? 19.719 -1.413 4.098 1 88.69 13 ASN B C 1
ATOM 1587 O O . ASN B 1 13 ? 20.453 -0.762 3.354 1 88.69 13 ASN B O 1
ATOM 1591 N N . ALA B 1 14 ? 19.188 -0.908 5.156 1 84.56 14 ALA B N 1
ATOM 1592 C CA . ALA B 1 14 ? 19.562 0.412 5.66 1 84.56 14 ALA B CA 1
ATOM 1593 C C . ALA B 1 14 ? 20.109 0.321 7.078 1 84.56 14 ALA B C 1
ATOM 1595 O O . ALA B 1 14 ? 19.938 -0.69 7.762 1 84.56 14 ALA B O 1
ATOM 1596 N N . SER B 1 15 ? 20.844 1.334 7.574 1 86.75 15 SER B N 1
ATOM 1597 C CA . SER B 1 15 ? 21.422 1.369 8.914 1 86.75 15 SER B CA 1
ATOM 1598 C C . SER B 1 15 ? 20.375 1.775 9.953 1 86.75 15 SER B C 1
ATOM 1600 O O . SER B 1 15 ? 20.562 1.557 11.148 1 86.75 15 SER B O 1
ATOM 1602 N N . VAL B 1 16 ? 19.281 2.43 9.492 1 84.5 16 VAL B N 1
ATOM 1603 C CA . VAL B 1 16 ? 18.172 2.836 10.344 1 84.5 16 VAL B CA 1
ATOM 1604 C C . VAL B 1 16 ? 16.844 2.387 9.727 1 84.5 16 VAL B C 1
ATOM 1606 O O . VAL B 1 16 ? 16.781 2.098 8.531 1 84.5 16 VAL B O 1
ATOM 1609 N N . PRO B 1 17 ? 15.82 2.277 10.57 1 85.75 17 PRO B N 1
ATOM 1610 C CA . PRO B 1 17 ? 14.516 1.967 9.969 1 85.75 17 PRO B CA 1
ATOM 1611 C C . PRO B 1 17 ? 14.117 2.965 8.883 1 85.75 17 PRO B C 1
ATOM 1613 O O . PRO B 1 17 ? 14.367 4.164 9.023 1 85.75 17 PRO B O 1
ATOM 1616 N N . ILE B 1 18 ? 13.492 2.426 7.77 1 85.06 18 ILE B N 1
ATOM 1617 C CA . ILE B 1 18 ? 13.148 3.275 6.637 1 85.06 18 ILE B CA 1
ATOM 1618 C C . ILE B 1 18 ? 11.719 2.984 6.188 1 85.06 18 ILE B C 1
ATOM 1620 O O . ILE B 1 18 ? 11.141 1.953 6.551 1 85.06 18 ILE B O 1
ATOM 1624 N N . VAL B 1 19 ? 11.117 3.949 5.477 1 84.81 19 VAL B N 1
ATOM 1625 C CA . VAL B 1 19 ? 9.961 3.725 4.609 1 84.81 19 VAL B CA 1
ATOM 1626 C C . VAL B 1 19 ? 10.43 3.527 3.17 1 84.81 19 VAL B C 1
ATOM 1628 O O . VAL B 1 19 ? 11.305 4.258 2.689 1 84.81 19 VAL B O 1
ATOM 1631 N N . LEU B 1 20 ? 9.906 2.529 2.551 1 85.06 20 LEU B N 1
ATOM 1632 C CA . LEU B 1 20 ? 10.344 2.193 1.2 1 85.06 20 LEU B CA 1
ATOM 1633 C C . LEU B 1 20 ? 9.156 2.176 0.237 1 85.06 20 LEU B C 1
ATOM 1635 O O . LEU B 1 20 ? 8.172 1.484 0.478 1 85.06 20 LEU B O 1
ATOM 1639 N N . TYR B 1 21 ? 9.242 3.016 -0.88 1 81.88 21 TYR B N 1
ATOM 1640 C CA . TYR B 1 21 ? 8.32 2.961 -2.01 1 81.88 21 TYR B CA 1
ATOM 1641 C C . TYR B 1 21 ? 8.984 2.334 -3.229 1 81.88 21 TYR B C 1
ATOM 1643 O O . TYR B 1 21 ? 10.117 2.688 -3.576 1 81.88 21 TYR B O 1
ATOM 1651 N N . ALA B 1 22 ? 8.234 1.415 -3.766 1 83.12 22 ALA B N 1
ATOM 1652 C CA . ALA B 1 22 ? 8.672 0.857 -5.043 1 83.12 22 ALA B CA 1
ATOM 1653 C C . ALA B 1 22 ? 7.832 1.395 -6.195 1 83.12 22 ALA B C 1
ATOM 1655 O O . ALA B 1 22 ? 6.605 1.28 -6.184 1 83.12 22 ALA B O 1
ATOM 1656 N N . PHE B 1 23 ? 8.484 2.043 -7.195 1 74.94 23 PHE B N 1
ATOM 1657 C CA . PHE B 1 23 ? 7.781 2.646 -8.32 1 74.94 23 PHE B CA 1
ATOM 1658 C C . PHE B 1 23 ? 8.133 1.937 -9.625 1 74.94 23 PHE B C 1
ATOM 1660 O O . PHE B 1 23 ? 9.273 1.495 -9.805 1 74.94 23 PHE B O 1
ATOM 1667 N N . SER B 1 24 ? 7.078 1.712 -10.344 1 66.31 24 SER B N 1
ATOM 1668 C CA . SER B 1 24 ? 7.258 1.342 -11.742 1 66.31 24 SER B CA 1
ATOM 1669 C C . SER B 1 24 ? 6.898 2.498 -12.672 1 66.31 24 SER B C 1
ATOM 1671 O O . SER B 1 24 ? 5.77 2.988 -12.656 1 66.31 24 SER B O 1
ATOM 1673 N N . LEU B 1 25 ? 7.926 3.066 -13.297 1 60.03 25 LEU B N 1
ATOM 1674 C CA . LEU B 1 25 ? 7.715 4.219 -14.164 1 60.03 25 LEU B CA 1
ATOM 1675 C C . LEU B 1 25 ? 7.461 3.781 -15.602 1 60.03 25 LEU B C 1
ATOM 1677 O O . LEU B 1 25 ? 8.211 2.969 -16.156 1 60.03 25 LEU B O 1
ATOM 1681 N N . TYR B 1 26 ? 6.199 3.814 -15.984 1 56.62 26 TYR B N 1
ATOM 1682 C CA . TYR B 1 26 ? 5.84 3.625 -17.375 1 56.62 26 TYR B CA 1
ATOM 1683 C C . TYR B 1 26 ? 5.59 4.961 -18.062 1 56.62 26 TYR B C 1
ATOM 1685 O O . TYR B 1 26 ? 5.188 5.934 -17.422 1 56.62 26 TYR B O 1
ATOM 1693 N N . PRO B 1 27 ? 6.004 5.109 -19.328 1 53.88 27 PRO B N 1
ATOM 1694 C CA . PRO B 1 27 ? 5.832 6.395 -20 1 53.88 27 PRO B CA 1
ATOM 1695 C C . PRO B 1 27 ? 4.457 7.012 -19.766 1 53.88 27 PRO B C 1
ATOM 1697 O O . PRO B 1 27 ? 4.328 8.234 -19.703 1 53.88 27 PRO B O 1
ATOM 1700 N N . TYR B 1 28 ? 3.447 6.082 -19.734 1 53.97 28 TYR B N 1
ATOM 1701 C CA . TYR B 1 28 ? 2.143 6.727 -19.625 1 53.97 28 TYR B CA 1
ATOM 1702 C C . TYR B 1 28 ? 1.413 6.281 -18.375 1 53.97 28 TYR B C 1
ATOM 1704 O O . TYR B 1 28 ? 0.28 6.699 -18.125 1 53.97 28 TYR B O 1
ATOM 1712 N N . ALA B 1 29 ? 2.084 5.418 -17.641 1 58.66 29 ALA B N 1
ATOM 1713 C CA . ALA B 1 29 ? 1.405 4.992 -16.406 1 58.66 29 ALA B CA 1
ATOM 1714 C C . ALA B 1 29 ? 2.41 4.676 -15.305 1 58.66 29 ALA B C 1
ATOM 1716 O O . ALA B 1 29 ? 3.27 3.809 -15.469 1 58.66 29 ALA B O 1
ATOM 1717 N N . SER B 1 30 ? 2.648 5.516 -14.438 1 64.56 30 SER B N 1
ATOM 1718 C CA . SER B 1 30 ? 3.488 5.23 -13.281 1 64.56 30 SER B CA 1
ATOM 1719 C C . SER B 1 30 ? 2.656 4.727 -12.102 1 64.56 30 SER B C 1
ATOM 1721 O O . SER B 1 30 ? 1.496 5.113 -11.945 1 64.56 30 SER B O 1
ATOM 1723 N N . ASP B 1 31 ? 3.213 3.623 -11.562 1 72.25 31 ASP B N 1
ATOM 1724 C CA . ASP B 1 31 ? 2.572 3.072 -10.375 1 72.25 31 ASP B CA 1
ATOM 1725 C C . ASP B 1 31 ? 3.6 2.77 -9.289 1 72.25 31 ASP B C 1
ATOM 1727 O O . ASP B 1 31 ? 4.793 2.633 -9.57 1 72.25 31 ASP B O 1
ATOM 1731 N N . GLY B 1 32 ? 3.145 2.857 -8.125 1 79 32 GLY B N 1
ATOM 1732 C CA . GLY B 1 32 ? 3.994 2.506 -7 1 79 32 GLY B CA 1
ATOM 1733 C C . GLY B 1 32 ? 3.219 1.948 -5.82 1 79 32 GLY B C 1
ATOM 1734 O O . GLY B 1 32 ? 1.988 2.002 -5.797 1 79 32 GLY B O 1
ATOM 1735 N N . TYR B 1 33 ? 3.98 1.376 -4.949 1 86.94 33 TYR B N 1
ATOM 1736 C CA . TYR B 1 33 ? 3.377 0.858 -3.725 1 86.94 33 TYR B CA 1
ATOM 1737 C C . TYR B 1 33 ? 4.324 1.013 -2.541 1 86.94 33 TYR B C 1
ATOM 1739 O O . TYR B 1 33 ? 5.535 1.155 -2.723 1 86.94 33 TYR B O 1
ATOM 1747 N N . LEU B 1 34 ? 3.674 1.039 -1.407 1 88.75 34 LEU B N 1
ATOM 1748 C CA . LEU B 1 34 ? 4.434 0.944 -0.165 1 88.75 34 LEU B CA 1
ATOM 1749 C C . LEU B 1 34 ? 4.969 -0.47 0.038 1 88.75 34 LEU B C 1
ATOM 1751 O O . LEU B 1 34 ? 4.203 -1.438 0.011 1 88.75 34 LEU B O 1
ATOM 1755 N N . ALA B 1 35 ? 6.27 -0.55 0.293 1 91.94 35 ALA B N 1
ATOM 1756 C CA . ALA B 1 35 ? 6.855 -1.861 0.566 1 91.94 35 ALA B CA 1
ATOM 1757 C C . ALA B 1 35 ? 6.586 -2.291 2.006 1 91.94 35 ALA B C 1
ATOM 1759 O O . ALA B 1 35 ? 6.672 -1.478 2.93 1 91.94 35 ALA B O 1
ATOM 1760 N N . ILE B 1 36 ? 6.262 -3.578 2.16 1 94.75 36 ILE B N 1
ATOM 1761 C CA . ILE B 1 36 ? 6.074 -4.172 3.479 1 94.75 36 ILE B CA 1
ATOM 1762 C C . ILE B 1 36 ? 7.418 -4.648 4.027 1 94.75 36 ILE B C 1
ATOM 1764 O O . ILE B 1 36 ? 8.172 -5.336 3.332 1 94.75 36 ILE B O 1
ATOM 1768 N N . PRO B 1 37 ? 7.688 -4.277 5.312 1 94.25 37 PRO B N 1
ATOM 1769 C CA . PRO B 1 37 ? 8.969 -4.703 5.887 1 94.25 37 PRO B CA 1
ATOM 1770 C C . PRO B 1 37 ? 9.117 -6.219 5.922 1 94.25 37 PRO B C 1
ATOM 1772 O O . PRO B 1 37 ? 8.141 -6.938 6.148 1 94.25 37 PRO B O 1
ATOM 1775 N N . ARG B 1 38 ? 10.359 -6.609 5.805 1 94.81 38 ARG B N 1
ATOM 1776 C CA . ARG B 1 38 ? 10.656 -8.039 5.781 1 94.81 38 ARG B CA 1
ATOM 1777 C C . ARG B 1 38 ? 10.07 -8.734 7.008 1 94.81 38 ARG B C 1
ATOM 1779 O O . ARG B 1 38 ? 9.555 -9.852 6.902 1 94.81 38 ARG B O 1
ATOM 1786 N N . LYS B 1 39 ? 10.07 -8.117 8.125 1 94.75 39 LYS B N 1
ATOM 1787 C CA . LYS B 1 39 ? 9.672 -8.742 9.375 1 94.75 39 LYS B CA 1
ATOM 1788 C C . LYS B 1 39 ? 8.172 -9.023 9.398 1 94.75 39 LYS B C 1
ATOM 1790 O O . LYS B 1 39 ? 7.691 -9.805 10.227 1 94.75 39 LYS B O 1
ATOM 1795 N N . LEU B 1 40 ? 7.484 -8.336 8.484 1 95.19 40 LEU B N 1
ATOM 1796 C CA . LEU B 1 40 ? 6.039 -8.523 8.469 1 95.19 40 LEU B CA 1
ATOM 1797 C C . LEU B 1 40 ? 5.637 -9.562 7.426 1 95.19 40 LEU B C 1
ATOM 1799 O O . LEU B 1 40 ? 4.477 -9.977 7.371 1 95.19 40 LEU B O 1
ATOM 1803 N N . LEU B 1 41 ? 6.578 -10.008 6.633 1 97.19 41 LEU B N 1
ATOM 1804 C CA . LEU B 1 41 ? 6.27 -11 5.617 1 97.19 41 LEU B CA 1
ATOM 1805 C C . LEU B 1 41 ? 6.027 -12.367 6.25 1 97.19 41 LEU B C 1
ATOM 1807 O O . LEU B 1 41 ? 6.594 -12.68 7.301 1 97.19 41 LEU B O 1
ATOM 1811 N N . SER B 1 42 ? 5.16 -13.164 5.559 1 97.94 42 SER B N 1
ATOM 1812 C CA . SER B 1 42 ? 4.84 -14.5 6.055 1 97.94 42 SER B CA 1
ATOM 1813 C C . SER B 1 42 ? 4.527 -15.453 4.906 1 97.94 42 SER B C 1
ATOM 1815 O O . SER B 1 42 ? 5.051 -15.297 3.801 1 97.94 42 SER B O 1
ATOM 1817 N N . LYS B 1 43 ? 3.793 -16.531 5.23 1 98.69 43 LYS B N 1
ATOM 1818 C CA . LYS B 1 43 ? 3.77 -17.688 4.32 1 98.69 43 LYS B CA 1
ATOM 1819 C C . LYS B 1 43 ? 2.402 -17.828 3.658 1 98.69 43 LYS B C 1
ATOM 1821 O O . LYS B 1 43 ? 2.248 -18.594 2.707 1 98.69 43 LYS B O 1
ATOM 1826 N N . ASN B 1 44 ? 1.442 -17.078 4.176 1 97.06 44 ASN B N 1
ATOM 1827 C CA . ASN B 1 44 ? 0.075 -17.25 3.701 1 97.06 44 ASN B CA 1
ATOM 1828 C C . ASN B 1 44 ? -0.562 -15.922 3.303 1 97.06 44 ASN B C 1
ATOM 1830 O O . ASN B 1 44 ? -0.505 -14.953 4.059 1 97.06 44 ASN B O 1
ATOM 1834 N N . TYR B 1 45 ? -1.161 -15.945 2.078 1 94.81 45 TYR B N 1
ATOM 1835 C CA . TYR B 1 45 ? -1.801 -14.742 1.553 1 94.81 45 TYR B CA 1
ATOM 1836 C C . TYR B 1 45 ? -3.105 -15.086 0.844 1 94.81 45 TYR B C 1
ATOM 1838 O O . TYR B 1 45 ? -3.266 -16.188 0.324 1 94.81 45 TYR B O 1
ATOM 1846 N N . ILE B 1 46 ? -3.988 -14.117 0.831 1 91.12 46 ILE B N 1
ATOM 1847 C CA . ILE B 1 46 ? -5.141 -14.102 -0.064 1 91.12 46 ILE B CA 1
ATOM 1848 C C . ILE B 1 46 ? -5.027 -12.922 -1.027 1 91.12 46 ILE B C 1
ATOM 1850 O O . ILE B 1 46 ? -4.727 -11.797 -0.614 1 91.12 46 ILE B O 1
ATOM 1854 N N . VAL B 1 47 ? -5.246 -13.164 -2.293 1 90.56 47 VAL B N 1
ATOM 1855 C CA . VAL B 1 47 ? -4.949 -12.188 -3.332 1 90.56 47 VAL B CA 1
ATOM 1856 C C . VAL B 1 47 ? -6.148 -11.266 -3.535 1 90.56 47 VAL B C 1
ATOM 1858 O O . VAL B 1 47 ? -7.258 -11.734 -3.812 1 90.56 47 VAL B O 1
ATOM 1861 N N . PRO B 1 48 ? -5.84 -9.969 -3.342 1 85.94 48 PRO B N 1
ATOM 1862 C CA . PRO B 1 48 ? -6.781 -8.977 -3.859 1 85.94 48 PRO B CA 1
ATOM 1863 C C . PRO B 1 48 ? -6.371 -8.43 -5.223 1 85.94 48 PRO B C 1
ATOM 1865 O O . PRO B 1 48 ? -5.219 -8.023 -5.41 1 85.94 48 PRO B O 1
ATOM 1868 N N . SER B 1 49 ? -7.164 -8.562 -6.242 1 80.94 49 SER B N 1
ATOM 1869 C CA . SER B 1 49 ? -6.852 -7.992 -7.551 1 80.94 49 SER B CA 1
ATOM 1870 C C . SER B 1 49 ? -8.102 -7.43 -8.219 1 80.94 49 SER B C 1
ATOM 1872 O O . SER B 1 49 ? -9.109 -7.184 -7.559 1 80.94 49 SER B O 1
ATOM 1874 N N . PHE B 1 50 ? -7.891 -6.832 -9.273 1 69.75 50 PHE B N 1
ATOM 1875 C CA . PHE B 1 50 ? -9.047 -6.348 -10.016 1 69.75 50 PHE B CA 1
ATOM 1876 C C . PHE B 1 50 ? -8.828 -6.477 -11.516 1 69.75 50 PHE B C 1
ATOM 1878 O O . PHE B 1 50 ? -7.699 -6.336 -11.992 1 69.75 50 PHE B O 1
ATOM 1885 N N . SER B 1 51 ? -9.711 -7.207 -12 1 61.5 51 SER B N 1
ATOM 1886 C CA . SER B 1 51 ? -9.734 -7.133 -13.453 1 61.5 51 SER B CA 1
ATOM 1887 C C . SER B 1 51 ? -10.969 -6.387 -13.953 1 61.5 51 SER B C 1
ATOM 1889 O O . SER B 1 51 ? -12.07 -6.594 -13.438 1 61.5 51 SER B O 1
ATOM 1891 N N . VAL B 1 52 ? -10.789 -5.137 -14.336 1 51.78 52 VAL B N 1
ATOM 1892 C CA . VAL B 1 52 ? -11.922 -4.406 -14.898 1 51.78 52 VAL B CA 1
ATOM 1893 C C . VAL B 1 52 ? -12.523 -5.203 -16.047 1 51.78 52 VAL B C 1
ATOM 1895 O O . VAL B 1 52 ? -11.805 -5.652 -16.953 1 51.78 52 VAL B O 1
ATOM 1898 N N . PHE B 1 53 ? -13.602 -5.973 -15.539 1 46.09 53 PHE B N 1
ATOM 1899 C CA . PHE B 1 53 ? -14.383 -6.754 -16.484 1 46.09 53 PHE B CA 1
ATOM 1900 C C . PHE B 1 53 ? -14.406 -6.078 -17.859 1 46.09 53 PHE B C 1
ATOM 1902 O O . PHE B 1 53 ? -14.781 -6.691 -18.859 1 46.09 53 PHE B O 1
ATOM 1909 N N . LYS B 1 54 ? -14.953 -4.742 -17.859 1 45.78 54 LYS B N 1
ATOM 1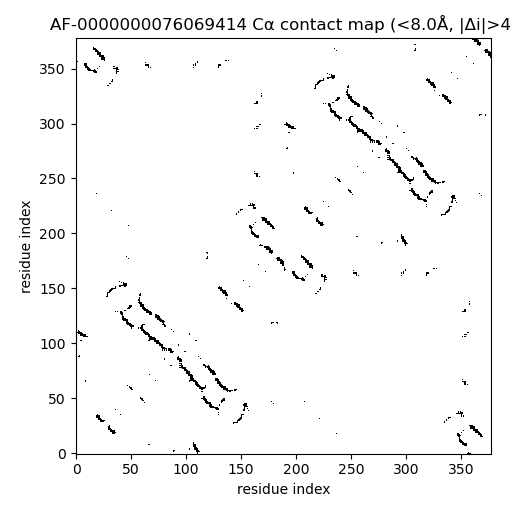910 C CA . LYS B 1 54 ? -15.648 -4.543 -19.125 1 45.78 54 LYS B CA 1
ATOM 1911 C C . LYS B 1 54 ? -14.75 -4.898 -20.312 1 45.78 54 LYS B C 1
ATOM 1913 O O . LYS B 1 54 ? -13.555 -5.145 -20.125 1 45.78 54 LYS B O 1
ATOM 1918 N N . HIS B 1 55 ? -15.188 -4.258 -21.406 1 41.38 55 HIS B N 1
ATOM 1919 C CA . HIS B 1 55 ? -14.867 -4.551 -22.797 1 41.38 55 HIS B CA 1
ATOM 1920 C C . HIS B 1 55 ? -13.367 -4.789 -22.969 1 41.38 55 HIS B C 1
ATOM 1922 O O . HIS B 1 55 ? -12.961 -5.824 -23.5 1 41.38 55 HIS B O 1
ATOM 1928 N N . ARG B 1 56 ? -12.742 -3.598 -23.188 1 43.16 56 ARG B N 1
ATOM 1929 C CA . ARG B 1 56 ? -11.477 -3.625 -23.906 1 43.16 56 ARG B CA 1
ATOM 1930 C C . ARG B 1 56 ? -10.344 -4.121 -23.016 1 43.16 56 ARG B C 1
ATOM 1932 O O . ARG B 1 56 ? -10.305 -3.814 -21.828 1 43.16 56 ARG B O 1
ATOM 1939 N N . SER B 1 57 ? -9.562 -5.336 -23.172 1 53.12 57 SER B N 1
ATOM 1940 C CA . SER B 1 57 ? -8.266 -5.996 -23.062 1 53.12 57 SER B CA 1
ATOM 1941 C C . SER B 1 57 ? -7.195 -5.031 -22.562 1 53.12 57 SER B C 1
ATOM 1943 O O . SER B 1 57 ? -6.02 -5.164 -22.922 1 53.12 57 SER B O 1
ATOM 1945 N N . VAL B 1 58 ? -7.609 -4.145 -21.594 1 62.88 58 VAL B N 1
ATOM 1946 C CA . VAL B 1 58 ? -6.559 -3.143 -21.438 1 62.88 58 VAL B CA 1
ATOM 1947 C C . VAL B 1 58 ? -5.773 -3.416 -20.156 1 62.88 58 VAL B C 1
ATOM 1949 O O . VAL B 1 58 ? -4.617 -3.002 -20.031 1 62.88 58 VAL B O 1
ATOM 1952 N N . SER B 1 59 ? -6.465 -4.246 -19.234 1 76.06 59 SER B N 1
ATOM 1953 C CA . SER B 1 59 ? -5.715 -4.496 -18 1 76.06 59 SER B CA 1
ATOM 1954 C C . SER B 1 59 ? -5.773 -5.969 -17.609 1 76.06 59 SER B C 1
ATOM 1956 O O . SER B 1 59 ? -6.73 -6.668 -17.953 1 76.06 59 SER B O 1
ATOM 1958 N N . LYS B 1 60 ? -4.766 -6.461 -17.078 1 83.38 60 LYS B N 1
ATOM 1959 C CA . LYS B 1 60 ? -4.66 -7.809 -16.516 1 83.38 60 LYS B CA 1
ATOM 1960 C C . LYS B 1 60 ? -4.477 -7.773 -15.008 1 83.38 60 LYS B C 1
ATOM 1962 O O . LYS B 1 60 ? -3.812 -6.879 -14.477 1 83.38 60 LYS B O 1
ATOM 1967 N N . SER B 1 61 ? -5.16 -8.766 -14.398 1 87.25 61 SER B N 1
ATOM 1968 C CA . SER B 1 61 ? -4.805 -8.961 -12.992 1 87.25 61 SER B CA 1
ATOM 1969 C C . SER B 1 61 ? -3.428 -9.602 -12.852 1 87.25 61 SER B C 1
ATOM 1971 O O . SER B 1 61 ? -2.992 -10.344 -13.734 1 87.25 61 SER B O 1
ATOM 1973 N N . VAL B 1 62 ? -2.783 -9.273 -11.75 1 89.69 62 VAL B N 1
ATOM 1974 C CA . VAL B 1 62 ? -1.412 -9.766 -11.641 1 89.69 62 VAL B CA 1
ATOM 1975 C C . VAL B 1 62 ? -1.119 -10.18 -10.203 1 89.69 62 VAL B C 1
ATOM 1977 O O . VAL B 1 62 ? -1.601 -9.547 -9.258 1 89.69 62 VAL B O 1
ATOM 1980 N N . ILE B 1 63 ? -0.349 -11.273 -10.055 1 93.75 63 ILE B N 1
ATOM 1981 C CA . ILE B 1 63 ? 0.306 -11.703 -8.828 1 93.75 63 ILE B CA 1
ATOM 1982 C C . ILE B 1 63 ? 1.821 -11.688 -9.016 1 93.75 63 ILE B C 1
ATOM 1984 O O . ILE B 1 63 ? 2.34 -12.258 -9.977 1 93.75 63 ILE B O 1
ATOM 1988 N N . GLY B 1 64 ? 2.475 -11 -8.18 1 94.75 64 GLY B N 1
ATOM 1989 C CA . GLY B 1 64 ? 3.926 -11.031 -8.078 1 94.75 64 GLY B CA 1
ATOM 1990 C C . GLY B 1 64 ? 4.426 -11.539 -6.738 1 94.75 64 GLY B C 1
ATOM 1991 O O . GLY B 1 64 ? 3.938 -11.109 -5.691 1 94.75 64 GLY B O 1
ATOM 1992 N N . ILE B 1 65 ? 5.352 -12.477 -6.812 1 97.62 65 ILE B N 1
ATOM 1993 C CA . ILE B 1 65 ? 5.91 -13.039 -5.59 1 97.62 65 ILE B CA 1
ATOM 1994 C C . ILE B 1 65 ? 7.434 -12.922 -5.617 1 97.62 65 ILE B C 1
ATOM 1996 O O . ILE B 1 65 ? 8.062 -13.148 -6.656 1 97.62 65 ILE B O 1
ATOM 2000 N N . VAL B 1 66 ? 8.062 -12.594 -4.488 1 96.94 66 VAL B N 1
ATOM 2001 C CA . VAL B 1 66 ? 9.516 -12.609 -4.355 1 96.94 66 VAL B CA 1
ATOM 2002 C C . VAL B 1 66 ? 9.914 -13.484 -3.174 1 96.94 66 VAL B C 1
ATOM 2004 O O . VAL B 1 66 ? 9.352 -13.367 -2.084 1 96.94 66 VAL B O 1
ATOM 2007 N N . SER B 1 67 ? 10.797 -14.367 -3.398 1 98.25 67 SER B N 1
ATOM 2008 C CA . SER B 1 67 ? 11.336 -15.211 -2.338 1 98.25 67 SER B CA 1
ATOM 2009 C C . SER B 1 67 ? 12.375 -14.469 -1.508 1 98.25 67 SER B C 1
ATOM 2011 O O . SER B 1 67 ? 13.211 -13.742 -2.053 1 98.25 67 SER B O 1
ATOM 2013 N N . THR B 1 68 ? 12.359 -14.75 -0.148 1 97.25 68 THR B N 1
ATOM 2014 C CA . THR B 1 68 ? 13.242 -14 0.744 1 97.25 68 THR B CA 1
ATOM 2015 C C . THR B 1 68 ? 14.273 -14.922 1.384 1 97.25 68 THR B C 1
ATOM 2017 O O . THR B 1 68 ? 15.297 -14.461 1.886 1 97.25 68 THR B O 1
ATOM 2020 N N . ALA B 1 69 ? 14.016 -16.156 1.381 1 97.12 69 ALA B N 1
ATOM 2021 C CA . ALA B 1 69 ? 14.867 -17.125 2.08 1 97.12 69 ALA B CA 1
ATOM 2022 C C . ALA B 1 69 ? 16.094 -17.469 1.248 1 97.12 69 ALA B C 1
ATOM 2024 O O . ALA B 1 69 ? 16.047 -17.469 0.016 1 97.12 69 ALA B O 1
ATOM 2025 N N . ASN B 1 70 ? 17.156 -17.828 1.974 1 96.5 70 ASN B N 1
ATOM 2026 C CA . ASN B 1 70 ? 18.375 -18.25 1.298 1 96.5 70 ASN B CA 1
ATOM 2027 C C . ASN B 1 70 ? 18.344 -19.734 0.94 1 96.5 70 ASN B C 1
ATOM 2029 O O . ASN B 1 70 ? 19.344 -20.297 0.508 1 96.5 70 ASN B O 1
ATOM 2033 N N . VAL B 1 71 ? 17.234 -20.359 1.138 1 97.75 71 VAL B N 1
ATOM 2034 C CA . VAL B 1 71 ? 16.969 -21.734 0.71 1 97.75 71 VAL B CA 1
ATOM 2035 C C . VAL B 1 71 ? 15.781 -21.75 -0.253 1 97.75 71 VAL B C 1
ATOM 2037 O O . VAL B 1 71 ? 15.102 -20.734 -0.436 1 97.75 71 VAL B O 1
ATOM 2040 N N . THR B 1 72 ? 15.648 -22.906 -0.821 1 98.38 72 THR B N 1
ATOM 2041 C CA . THR B 1 72 ? 14.547 -23.031 -1.771 1 98.38 72 THR B CA 1
ATOM 2042 C C . THR B 1 72 ? 13.203 -22.812 -1.076 1 98.38 72 THR B C 1
ATOM 2044 O O . THR B 1 72 ? 12.938 -23.406 -0.031 1 98.38 72 THR B O 1
ATOM 2047 N N . THR B 1 73 ? 12.43 -21.922 -1.602 1 98.75 73 THR B N 1
ATOM 2048 C CA . THR B 1 73 ? 11.062 -21.688 -1.153 1 98.75 73 THR B CA 1
ATOM 2049 C C . THR B 1 73 ? 10.062 -22.344 -2.092 1 98.75 73 THR B C 1
ATOM 2051 O O . THR B 1 73 ? 10.039 -22.062 -3.291 1 98.75 73 THR B O 1
ATOM 2054 N N . HIS B 1 74 ? 9.258 -23.219 -1.558 1 98.88 74 HIS B N 1
ATOM 2055 C CA . HIS B 1 74 ? 8.172 -23.828 -2.307 1 98.88 74 HIS B CA 1
ATOM 2056 C C . HIS B 1 74 ? 6.906 -22.984 -2.24 1 98.88 74 HIS B C 1
ATOM 2058 O O . HIS B 1 74 ? 6.359 -22.766 -1.157 1 98.88 74 HIS B O 1
ATOM 2064 N N . VAL B 1 75 ? 6.441 -22.516 -3.391 1 98.88 75 VAL B N 1
ATOM 2065 C CA . VAL B 1 75 ? 5.27 -21.656 -3.453 1 98.88 75 VAL B CA 1
ATOM 2066 C C . VAL B 1 75 ? 4.129 -22.375 -4.164 1 98.88 75 VAL B C 1
ATOM 2068 O O . VAL B 1 75 ? 4.324 -22.953 -5.234 1 98.88 75 VAL B O 1
ATOM 2071 N N . GLN B 1 76 ? 2.953 -22.328 -3.561 1 98.88 76 GLN B N 1
ATOM 2072 C CA . GLN B 1 76 ? 1.725 -22.828 -4.164 1 98.88 76 GLN B CA 1
ATOM 2073 C C . GLN B 1 76 ? 0.672 -21.734 -4.273 1 98.88 76 GLN B C 1
ATOM 2075 O O . GLN B 1 76 ? 0.435 -21 -3.312 1 98.88 76 GLN B O 1
ATOM 2080 N N . ILE B 1 77 ? 0.096 -21.656 -5.438 1 98.25 77 ILE B N 1
ATOM 2081 C CA . ILE B 1 77 ? -1.021 -20.75 -5.656 1 98.25 77 ILE B CA 1
ATOM 2082 C C . ILE B 1 77 ? -2.268 -21.547 -6.043 1 98.25 77 ILE B C 1
ATOM 2084 O O . ILE B 1 77 ? -2.348 -22.078 -7.152 1 98.25 77 ILE B O 1
ATOM 2088 N N . LYS B 1 78 ? -3.184 -21.625 -5.121 1 97.5 78 LYS B N 1
ATOM 2089 C CA . LYS B 1 78 ? -4.5 -22.141 -5.477 1 97.5 78 LYS B CA 1
ATOM 2090 C C . LYS B 1 78 ? -5.332 -21.094 -6.203 1 97.5 78 LYS B C 1
ATOM 2092 O O . LYS B 1 78 ? -5.734 -20.094 -5.609 1 97.5 78 LYS B O 1
ATOM 2097 N N . LEU B 1 79 ? -5.676 -21.406 -7.398 1 95.25 79 LEU B N 1
ATOM 2098 C CA . LEU B 1 79 ? -6.266 -20.391 -8.266 1 95.25 79 LEU B CA 1
ATOM 2099 C C . LEU B 1 79 ? -7.758 -20.234 -7.984 1 95.25 79 LEU B C 1
ATOM 2101 O O . LEU B 1 79 ? -8.453 -21.234 -7.746 1 95.25 79 LEU B O 1
ATOM 2105 N N . ASN B 1 80 ? -8.148 -18.984 -7.977 1 91.38 80 ASN B N 1
ATOM 2106 C CA . ASN B 1 80 ? -9.562 -18.641 -8.047 1 91.38 80 ASN B CA 1
ATOM 2107 C C . ASN B 1 80 ? -9.914 -17.969 -9.375 1 91.38 80 ASN B C 1
ATOM 2109 O O . ASN B 1 80 ? -9.75 -16.766 -9.523 1 91.38 80 ASN B O 1
ATOM 2113 N N . LEU B 1 81 ? -10.344 -18.766 -10.289 1 91.06 81 LEU B N 1
ATOM 2114 C CA . LEU B 1 81 ? -10.656 -18.312 -11.641 1 91.06 81 LEU B CA 1
ATOM 2115 C C . LEU B 1 81 ? -12.164 -18.344 -11.883 1 91.06 81 LEU B C 1
ATOM 2117 O O . LEU B 1 81 ? -12.898 -19.078 -11.219 1 91.06 81 LEU B O 1
ATOM 2121 N N . ARG B 1 82 ? -12.453 -17.469 -12.836 1 87.81 82 ARG B N 1
ATOM 2122 C CA . ARG B 1 82 ? -13.789 -17.672 -13.398 1 87.81 82 ARG B CA 1
ATOM 2123 C C . ARG B 1 82 ? -13.914 -19.062 -14.016 1 87.81 82 ARG B C 1
ATOM 2125 O O . ARG B 1 82 ? -13 -19.531 -14.688 1 87.81 82 ARG B O 1
ATOM 2132 N N . ASN B 1 83 ? -15.094 -19.672 -13.875 1 89.06 83 ASN B N 1
ATOM 2133 C CA . ASN B 1 83 ? -15.266 -21.078 -14.234 1 89.06 83 ASN B CA 1
ATOM 2134 C C . ASN B 1 83 ? -15.094 -21.281 -15.734 1 89.06 83 ASN B C 1
ATOM 2136 O O . ASN B 1 83 ? -14.773 -22.391 -16.188 1 89.06 83 ASN B O 1
ATOM 2140 N N . ASP B 1 84 ? -15.32 -20.281 -16.531 1 91.19 84 ASP B N 1
ATOM 2141 C CA . ASP B 1 84 ? -15.266 -20.438 -17.984 1 91.19 84 ASP B CA 1
ATOM 2142 C C . ASP B 1 84 ? -13.922 -19.969 -18.547 1 91.19 84 ASP B C 1
ATOM 2144 O O . ASP B 1 84 ? -13.805 -19.656 -19.734 1 91.19 84 ASP B O 1
ATOM 2148 N N . THR B 1 85 ? -12.93 -19.875 -17.672 1 92.25 85 THR B N 1
ATOM 2149 C CA . THR B 1 85 ? -11.609 -19.438 -18.125 1 92.25 85 THR B CA 1
ATOM 2150 C C . THR B 1 85 ? -10.523 -20.391 -17.609 1 92.25 85 THR B C 1
ATOM 2152 O O . THR B 1 85 ? -10.773 -21.203 -16.719 1 92.25 85 THR B O 1
ATOM 2155 N N . THR B 1 86 ? -9.352 -20.281 -18.25 1 95.81 86 THR B N 1
ATOM 2156 C CA . THR B 1 86 ? -8.148 -21 -17.812 1 95.81 86 THR B CA 1
ATOM 2157 C C . THR B 1 86 ? -6.969 -20.047 -17.688 1 95.81 86 THR B C 1
ATOM 2159 O O . THR B 1 86 ? -7.008 -18.922 -18.219 1 95.81 86 THR B O 1
ATOM 2162 N N . LEU B 1 87 ? -6.043 -20.484 -16.891 1 95.31 87 LEU B N 1
ATOM 2163 C CA . LEU B 1 87 ? -4.766 -19.781 -16.812 1 95.31 87 LEU B CA 1
ATOM 2164 C C . LEU B 1 87 ? -3.654 -20.594 -17.453 1 95.31 87 LEU B C 1
ATOM 2166 O O . LEU B 1 87 ? -3.422 -21.75 -17.094 1 95.31 87 LEU B O 1
ATOM 2170 N N . SER B 1 88 ? -3.084 -20 -18.453 1 94.56 88 SER B N 1
ATOM 2171 C CA . SER B 1 88 ? -1.906 -20.609 -19.062 1 94.56 88 SER B CA 1
ATOM 2172 C C . SER B 1 88 ? -0.627 -20.141 -18.359 1 94.56 88 SER B C 1
ATOM 2174 O O . SER B 1 88 ? -0.347 -18.953 -18.297 1 94.56 88 SER B O 1
ATOM 2176 N N . PHE B 1 89 ? 0.116 -21.188 -17.891 1 95 89 PHE B N 1
ATOM 2177 C CA . PHE B 1 89 ? 1.39 -20.906 -17.25 1 95 89 PHE B CA 1
ATOM 2178 C C . PHE B 1 89 ? 2.393 -22.016 -17.484 1 95 89 PHE B C 1
ATOM 2180 O O . PHE B 1 89 ? 2.121 -23.188 -17.188 1 95 89 PHE B O 1
ATOM 2187 N N . ASN B 1 90 ? 3.543 -21.625 -18.062 1 93.06 90 ASN B N 1
ATOM 2188 C CA . ASN B 1 90 ? 4.605 -22.562 -18.391 1 93.06 90 ASN B CA 1
ATOM 2189 C C . ASN B 1 90 ? 4.078 -23.734 -19.219 1 93.06 90 ASN B C 1
ATOM 2191 O O . ASN B 1 90 ? 4.363 -24.891 -18.906 1 93.06 90 ASN B O 1
ATOM 2195 N N . SER B 1 91 ? 3.189 -23.391 -20.141 1 92.5 91 SER B N 1
ATOM 2196 C CA . SER B 1 91 ? 2.643 -24.328 -21.125 1 92.5 91 SER B CA 1
ATOM 2197 C C . SER B 1 91 ? 1.667 -25.312 -20.484 1 92.5 91 SER B C 1
ATOM 2199 O O . SER B 1 91 ? 1.461 -26.406 -20.984 1 92.5 91 SER B O 1
ATOM 2201 N N . VAL B 1 92 ? 1.246 -25.047 -19.391 1 96.25 92 VAL B N 1
ATOM 2202 C CA . VAL B 1 92 ? 0.211 -25.828 -18.703 1 96.25 92 VAL B CA 1
ATOM 2203 C C . VAL B 1 92 ? -1.048 -24.969 -18.547 1 96.25 92 VAL B C 1
ATOM 2205 O O . VAL B 1 92 ? -0.968 -23.781 -18.234 1 96.25 92 VAL B O 1
ATOM 2208 N N . GLU B 1 93 ? -2.162 -25.562 -18.766 1 97.25 93 GLU B N 1
ATOM 2209 C CA . GLU B 1 93 ? -3.447 -24.906 -18.562 1 97.25 93 GLU B CA 1
ATOM 2210 C C . GLU B 1 93 ? -4.051 -25.281 -17.219 1 97.25 93 GLU B C 1
ATOM 2212 O O . GLU B 1 93 ? -4.223 -26.453 -16.906 1 97.25 93 GLU B O 1
ATOM 2217 N N . TYR B 1 94 ? -4.336 -24.328 -16.5 1 97.88 94 TYR B N 1
ATOM 2218 C CA . TYR B 1 94 ? -4.914 -24.516 -15.172 1 97.88 94 TYR B CA 1
ATOM 2219 C C . TYR B 1 94 ? -6.375 -24.078 -15.141 1 97.88 94 TYR B C 1
ATOM 2221 O O . TYR B 1 94 ? -6.734 -23.047 -15.727 1 97.88 94 TYR B O 1
ATOM 2229 N N . ASN B 1 95 ? -7.125 -24.906 -14.5 1 97.38 95 ASN B N 1
ATOM 2230 C CA . ASN B 1 95 ? -8.516 -24.562 -14.258 1 97.38 95 ASN B CA 1
ATOM 2231 C C . ASN B 1 95 ? -8.711 -23.938 -12.867 1 97.38 95 ASN B C 1
ATOM 2233 O O . ASN B 1 95 ? -7.758 -23.859 -12.086 1 97.38 95 ASN B O 1
ATOM 2237 N N . ASN B 1 96 ? -9.922 -23.484 -12.664 1 95.81 96 ASN B N 1
ATOM 2238 C CA . ASN B 1 96 ? -10.273 -22.984 -11.336 1 95.81 96 ASN B CA 1
ATOM 2239 C C . ASN B 1 96 ? -9.945 -24.016 -10.258 1 95.81 96 ASN B C 1
ATOM 2241 O O . ASN B 1 96 ? -10.164 -25.219 -10.445 1 95.81 96 ASN B O 1
ATOM 2245 N N . THR B 1 97 ? -9.305 -23.594 -9.164 1 95.75 97 THR B N 1
ATOM 2246 C CA . THR B 1 97 ? -8.961 -24.328 -7.949 1 95.75 97 THR B CA 1
ATOM 2247 C C . THR B 1 97 ? -7.684 -25.141 -8.148 1 95.75 97 THR B C 1
ATOM 2249 O O . THR B 1 97 ? -7.16 -25.719 -7.195 1 95.75 97 THR B O 1
ATOM 2252 N N . ASP B 1 98 ? -7.242 -25.219 -9.453 1 97.94 98 ASP B N 1
ATOM 2253 C CA . ASP B 1 98 ? -5.945 -25.859 -9.641 1 97.94 98 ASP B CA 1
ATOM 2254 C C . ASP B 1 98 ? -4.852 -25.125 -8.875 1 97.94 98 ASP B C 1
ATOM 2256 O O . ASP B 1 98 ? -5.035 -23.969 -8.477 1 97.94 98 ASP B O 1
ATOM 2260 N N . ILE B 1 99 ? -3.777 -25.875 -8.672 1 98.44 99 ILE B N 1
ATOM 2261 C CA . ILE B 1 99 ? -2.658 -25.312 -7.914 1 98.44 99 ILE B CA 1
ATOM 2262 C C . ILE B 1 99 ? -1.452 -25.141 -8.836 1 98.44 99 ILE B C 1
ATOM 2264 O O . ILE B 1 99 ? -1.002 -26.109 -9.461 1 98.44 99 ILE B O 1
ATOM 2268 N N . VAL B 1 100 ? -1.002 -23.953 -8.953 1 98.38 100 VAL B N 1
ATOM 2269 C CA . VAL B 1 100 ? 0.291 -23.688 -9.57 1 98.38 100 VAL B CA 1
ATOM 2270 C C . VAL B 1 100 ? 1.402 -23.844 -8.531 1 98.38 100 VAL B C 1
ATOM 2272 O O . VAL B 1 100 ? 1.374 -23.188 -7.488 1 98.38 100 VAL B O 1
ATOM 2275 N N . SER B 1 101 ? 2.393 -24.703 -8.797 1 98.56 101 SER B N 1
ATOM 2276 C CA . SER B 1 101 ? 3.51 -24.922 -7.891 1 98.56 101 SER B CA 1
ATOM 2277 C C . SER B 1 101 ? 4.828 -24.484 -8.508 1 98.56 101 SER B C 1
ATOM 2279 O O . SER B 1 101 ? 5.148 -24.859 -9.641 1 98.56 101 SER B O 1
ATOM 2281 N N . VAL B 1 102 ? 5.574 -23.703 -7.812 1 98.38 102 VAL B N 1
ATOM 2282 C CA . VAL B 1 102 ? 6.84 -23.172 -8.312 1 98.38 102 VAL B CA 1
ATOM 2283 C C . VAL B 1 102 ? 7.875 -23.156 -7.188 1 98.38 102 VAL B C 1
ATOM 2285 O O . VAL B 1 102 ? 7.547 -22.859 -6.035 1 98.38 102 VAL B O 1
ATOM 2288 N N . ASN B 1 103 ? 9.102 -23.469 -7.5 1 98.69 103 ASN B N 1
ATOM 2289 C CA . ASN B 1 103 ? 10.227 -23.281 -6.59 1 98.69 103 ASN B CA 1
ATOM 2290 C C . ASN B 1 103 ? 10.992 -22 -6.898 1 98.69 103 ASN B C 1
ATOM 2292 O O . ASN B 1 103 ? 11.289 -21.719 -8.055 1 98.69 103 ASN B O 1
ATOM 2296 N N . LEU B 1 104 ? 11.266 -21.266 -5.863 1 98.38 104 LEU B N 1
ATOM 2297 C CA . LEU B 1 104 ? 12.023 -20.031 -5.996 1 98.38 104 LEU B CA 1
ATOM 2298 C C . LEU B 1 104 ? 13.242 -20.047 -5.086 1 98.38 104 LEU B C 1
ATOM 2300 O O . LEU B 1 104 ? 13.18 -20.531 -3.957 1 98.38 104 LEU B O 1
ATOM 2304 N N . THR B 1 105 ? 14.297 -19.484 -5.559 1 97.62 105 THR B N 1
ATOM 2305 C CA . THR B 1 105 ? 15.453 -19.234 -4.711 1 97.62 105 THR B CA 1
ATOM 2306 C C . THR B 1 105 ? 15.508 -17.766 -4.285 1 97.62 105 THR B C 1
ATOM 2308 O O . THR B 1 105 ? 14.641 -16.984 -4.656 1 97.62 105 THR B O 1
ATOM 2311 N N . GLU B 1 106 ? 16.531 -17.453 -3.459 1 96.94 106 GLU B N 1
ATOM 2312 C CA . GLU B 1 106 ? 16.625 -16.109 -2.883 1 96.94 106 GLU B CA 1
ATOM 2313 C C . GLU B 1 106 ? 16.531 -15.039 -3.965 1 96.94 106 GLU B C 1
ATOM 2315 O O . GLU B 1 106 ? 17.266 -15.086 -4.957 1 96.94 106 GLU B O 1
ATOM 2320 N N . LEU B 1 107 ? 15.656 -14.102 -3.789 1 95.56 107 LEU B N 1
ATOM 2321 C CA . LEU B 1 107 ? 15.445 -12.914 -4.605 1 95.56 107 LEU B CA 1
ATOM 2322 C C . LEU B 1 107 ? 14.867 -13.281 -5.969 1 95.56 107 LEU B C 1
ATOM 2324 O O . LEU B 1 107 ? 14.664 -12.414 -6.82 1 95.56 107 LEU B O 1
ATOM 2328 N N . GLU B 1 108 ? 14.555 -14.547 -6.191 1 96.31 108 GLU B N 1
ATOM 2329 C CA . GLU B 1 108 ? 13.828 -14.922 -7.402 1 96.31 108 GLU B CA 1
ATOM 2330 C C . GLU B 1 108 ? 12.359 -14.516 -7.316 1 96.31 108 GLU B C 1
ATOM 2332 O O . GLU B 1 108 ? 11.75 -14.602 -6.25 1 96.31 108 GLU B O 1
ATOM 2337 N N . THR B 1 109 ? 11.852 -14.07 -8.445 1 95.5 109 THR B N 1
ATOM 2338 C CA . THR B 1 109 ? 10.484 -13.57 -8.5 1 95.5 109 THR B CA 1
ATOM 2339 C C . THR B 1 109 ? 9.625 -14.445 -9.414 1 95.5 109 THR B C 1
ATOM 2341 O O . THR B 1 109 ? 10.141 -15.109 -10.312 1 95.5 109 THR B O 1
ATOM 2344 N N . LEU B 1 110 ? 8.359 -14.508 -9.07 1 96.38 110 LEU B N 1
ATOM 2345 C CA . LEU B 1 110 ? 7.312 -15.109 -9.883 1 96.38 110 LEU B CA 1
ATOM 2346 C C . LEU B 1 110 ? 6.27 -14.078 -10.289 1 96.38 110 LEU B C 1
ATOM 2348 O O . LEU B 1 110 ? 5.812 -13.289 -9.453 1 96.38 110 LEU B O 1
ATOM 2352 N N . GLN B 1 111 ? 5.938 -14.031 -11.508 1 94.25 111 GLN B N 1
ATOM 2353 C CA . GLN B 1 111 ? 4.809 -13.227 -11.969 1 94.25 111 GLN B CA 1
ATOM 2354 C C . GLN B 1 111 ? 3.785 -14.094 -12.703 1 94.25 111 GLN B C 1
ATOM 2356 O O . GLN B 1 111 ? 4.152 -14.914 -13.547 1 94.25 111 GLN B O 1
ATOM 2361 N N . ILE B 1 112 ? 2.539 -13.922 -12.328 1 94.38 112 ILE B N 1
ATOM 2362 C CA . ILE B 1 112 ? 1.394 -14.516 -13.008 1 94.38 112 ILE B CA 1
ATOM 2363 C C . ILE B 1 112 ? 0.35 -13.438 -13.305 1 94.38 112 ILE B C 1
ATOM 2365 O O . ILE B 1 112 ? -0.015 -12.664 -12.422 1 94.38 112 ILE B O 1
ATOM 2369 N N . SER B 1 113 ? -0.059 -13.344 -14.492 1 90.5 113 SER B N 1
ATOM 2370 C CA . SER B 1 113 ? -1.131 -12.422 -14.844 1 90.5 113 SER B CA 1
ATOM 2371 C C . SER B 1 113 ? -2.271 -13.141 -15.555 1 90.5 113 SER B C 1
ATOM 2373 O O . SER B 1 113 ? -2.1 -14.258 -16.047 1 90.5 113 SER B O 1
ATOM 2375 N N . HIS B 1 114 ? -3.402 -12.5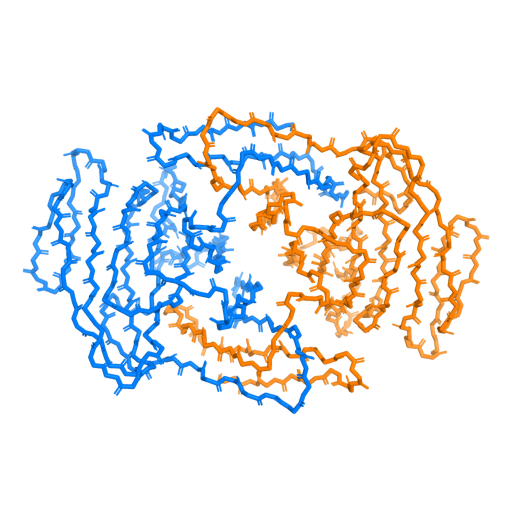08 -15.562 1 90.19 114 HIS B N 1
ATOM 2376 C CA . HIS B 1 114 ? -4.602 -13.086 -16.156 1 90.19 114 HIS B CA 1
ATOM 2377 C C . HIS B 1 114 ? -5.543 -12.008 -16.672 1 90.19 114 HIS B C 1
ATOM 2379 O O . HIS B 1 114 ? -5.648 -10.93 -16.078 1 90.19 114 HIS B O 1
ATOM 2385 N N . ASP B 1 115 ? -6.227 -12.297 -17.719 1 85.44 115 ASP B N 1
ATOM 2386 C CA . ASP B 1 115 ? -7.156 -11.328 -18.297 1 85.44 115 ASP B CA 1
ATOM 2387 C C . ASP B 1 115 ? -8.344 -11.086 -17.375 1 85.44 115 ASP B C 1
ATOM 2389 O O . ASP B 1 115 ? -8.961 -10.016 -17.422 1 85.44 115 ASP B O 1
ATOM 2393 N N . PHE B 1 116 ? -8.602 -12.07 -16.578 1 86.38 116 PHE B N 1
ATOM 2394 C CA . PHE B 1 116 ? -9.703 -11.953 -15.625 1 86.38 116 PHE B CA 1
ATOM 2395 C C . PHE B 1 116 ? -9.18 -11.797 -14.203 1 86.38 116 PHE B C 1
ATOM 2397 O O . PHE B 1 116 ? -7.969 -11.844 -13.969 1 86.38 116 PHE B O 1
ATOM 2404 N N . ASP B 1 117 ? -10.125 -11.578 -13.305 1 85.81 117 ASP B N 1
ATOM 2405 C CA . ASP B 1 117 ? -9.82 -11.289 -11.914 1 85.81 117 ASP B CA 1
ATOM 2406 C C . ASP B 1 117 ? -9.227 -12.508 -11.211 1 85.81 117 ASP B C 1
ATOM 2408 O O . ASP B 1 117 ? -9.781 -13.609 -11.289 1 85.81 117 ASP B O 1
ATOM 2412 N N . LEU B 1 118 ? -8.109 -12.32 -10.492 1 89.19 118 LEU B N 1
ATOM 2413 C CA . LEU B 1 118 ? -7.438 -13.383 -9.75 1 89.19 118 LEU B CA 1
ATOM 2414 C C . LEU B 1 118 ? -7.762 -13.297 -8.266 1 89.19 118 LEU B C 1
ATOM 2416 O O . LEU B 1 118 ? -7.227 -14.062 -7.465 1 89.19 118 LEU B O 1
ATOM 2420 N N . SER B 1 119 ? -8.656 -12.367 -7.895 1 86.75 119 SER B N 1
ATOM 2421 C CA . SER B 1 119 ? -8.969 -12.172 -6.48 1 86.75 119 SER B CA 1
ATOM 2422 C C . SER B 1 119 ? -9.453 -13.469 -5.844 1 86.75 119 SER B C 1
ATOM 2424 O O . SER B 1 119 ? -10.219 -14.219 -6.449 1 86.75 119 SER B O 1
ATOM 2426 N N . GLY B 1 120 ? -9.008 -13.672 -4.605 1 87.31 120 GLY B N 1
ATOM 2427 C CA . GLY B 1 120 ? -9.438 -14.844 -3.865 1 87.31 120 GLY B CA 1
ATOM 2428 C C . GLY B 1 120 ? -8.477 -16.016 -3.998 1 87.31 120 GLY B C 1
ATOM 2429 O O . GLY B 1 120 ? -8.586 -17 -3.262 1 87.31 120 GLY B O 1
ATOM 2430 N N . SER B 1 121 ? -7.57 -15.969 -4.969 1 91.94 121 SER B N 1
ATOM 2431 C CA . SER B 1 121 ? -6.52 -16.984 -5.004 1 91.94 121 SER B CA 1
ATOM 2432 C C . SER B 1 121 ? -5.734 -17 -3.697 1 91.94 121 SER B C 1
ATOM 2434 O O . SER B 1 121 ? -5.547 -15.969 -3.059 1 91.94 121 SER B O 1
ATOM 2436 N N . ILE B 1 122 ? -5.27 -18.188 -3.348 1 93.81 122 ILE B N 1
ATOM 2437 C CA . ILE B 1 122 ? -4.574 -18.391 -2.08 1 93.81 122 ILE B CA 1
ATOM 2438 C C . ILE B 1 122 ? -3.113 -18.75 -2.342 1 93.81 122 ILE B C 1
ATOM 2440 O O . ILE B 1 122 ? -2.824 -19.641 -3.141 1 93.81 122 ILE B O 1
ATOM 2444 N N . ILE B 1 123 ? -2.27 -18.062 -1.704 1 97.06 123 ILE B N 1
ATOM 2445 C CA . ILE B 1 123 ? -0.838 -18.328 -1.807 1 97.06 123 ILE B CA 1
ATOM 2446 C C . ILE B 1 123 ? -0.334 -18.953 -0.507 1 97.06 123 ILE B C 1
ATOM 2448 O O . ILE B 1 123 ? -0.593 -18.438 0.58 1 97.06 123 ILE B O 1
ATOM 2452 N N . THR B 1 124 ? 0.384 -20.062 -0.6 1 98.62 124 THR B N 1
ATOM 2453 C CA . THR B 1 124 ? 1.109 -20.672 0.504 1 98.62 124 THR B CA 1
ATOM 2454 C C . THR B 1 124 ? 2.564 -20.922 0.122 1 98.62 124 THR B C 1
ATOM 2456 O O . THR B 1 124 ? 2.865 -21.234 -1.032 1 98.62 124 THR B O 1
ATOM 2459 N N . SER B 1 125 ? 3.436 -20.781 1.088 1 98.88 125 SER B N 1
ATOM 2460 C CA . SER B 1 125 ? 4.855 -20.984 0.817 1 98.88 125 SER B CA 1
ATOM 2461 C C . SER B 1 125 ? 5.555 -21.641 2.002 1 98.88 125 SER B C 1
ATOM 2463 O O . SER B 1 125 ? 5.078 -21.562 3.135 1 98.88 125 SER B O 1
ATOM 2465 N N . SER B 1 126 ? 6.648 -22.281 1.734 1 98.88 126 SER B N 1
ATOM 2466 C CA . SER B 1 126 ? 7.406 -22.969 2.775 1 98.88 126 SER B CA 1
ATOM 2467 C C . SER B 1 126 ? 8.195 -21.984 3.629 1 98.88 126 SER B C 1
ATOM 2469 O O . SER B 1 126 ? 8.547 -22.281 4.773 1 98.88 126 SER B O 1
ATOM 2471 N N . HIS B 1 127 ? 8.594 -20.844 3.109 1 98.75 127 HIS B N 1
ATOM 2472 C CA . HIS B 1 127 ? 9.258 -19.734 3.789 1 98.75 127 HIS B CA 1
ATOM 2473 C C . HIS B 1 127 ? 8.57 -18.406 3.488 1 98.75 127 HIS B C 1
ATOM 2475 O O . HIS B 1 127 ? 7.82 -18.297 2.514 1 98.75 127 HIS B O 1
ATOM 2481 N N . PRO B 1 128 ? 8.797 -17.375 4.328 1 98.56 128 PRO B N 1
ATOM 2482 C CA . PRO B 1 128 ? 8.164 -16.078 4.062 1 98.56 128 PRO B CA 1
ATOM 2483 C C . PRO B 1 128 ? 8.492 -15.539 2.674 1 98.56 128 PRO B C 1
ATOM 2485 O O . PRO B 1 128 ? 9.625 -15.68 2.209 1 98.56 128 PRO B O 1
ATOM 2488 N N . VAL B 1 129 ? 7.473 -14.977 2.031 1 98.75 129 VAL B N 1
ATOM 2489 C CA . VAL B 1 129 ? 7.641 -14.352 0.723 1 98.75 129 VAL B CA 1
ATOM 2490 C C . VAL B 1 129 ? 7.008 -12.961 0.729 1 98.75 129 VAL B C 1
ATOM 2492 O O . VAL B 1 129 ? 6.18 -12.656 1.589 1 98.75 129 VAL B O 1
ATOM 2495 N N . GLY B 1 130 ? 7.488 -12.07 -0.139 1 97.56 130 GLY B N 1
ATOM 2496 C CA . GLY B 1 130 ? 6.758 -10.852 -0.464 1 97.56 130 GLY B CA 1
ATOM 2497 C C . GLY B 1 130 ? 5.773 -11.039 -1.604 1 97.56 130 GLY B C 1
ATOM 2498 O O . GLY B 1 130 ? 6.066 -11.727 -2.58 1 97.56 130 GLY B O 1
ATOM 2499 N N . VAL B 1 131 ? 4.582 -10.422 -1.49 1 96.69 131 VAL B N 1
ATOM 2500 C CA . VAL B 1 131 ? 3.557 -10.602 -2.512 1 96.69 131 VAL B CA 1
ATOM 2501 C C . VAL B 1 131 ? 3.033 -9.242 -2.967 1 96.69 131 VAL B C 1
ATOM 2503 O O . VAL B 1 131 ? 2.707 -8.383 -2.141 1 96.69 131 VAL B O 1
ATOM 2506 N N . VAL B 1 132 ? 3.006 -9.031 -4.234 1 93.81 132 VAL B N 1
ATOM 2507 C CA . VAL B 1 132 ? 2.391 -7.875 -4.875 1 93.81 132 VAL B CA 1
ATOM 2508 C C . VAL B 1 132 ? 1.207 -8.32 -5.727 1 93.81 132 VAL B C 1
ATOM 2510 O O . VAL B 1 132 ? 1.273 -9.352 -6.402 1 93.81 132 VAL B O 1
ATOM 2513 N N . SER B 1 133 ? 0.168 -7.559 -5.652 1 91 133 SER B N 1
ATOM 2514 C CA . SER B 1 133 ? -0.991 -7.891 -6.473 1 91 133 SER B CA 1
ATOM 2515 C C . SER B 1 133 ? -1.697 -6.633 -6.969 1 91 133 SER B C 1
ATOM 2517 O O . SER B 1 133 ? -1.418 -5.531 -6.492 1 91 133 SER B O 1
ATOM 2519 N N . GLY B 1 134 ? -2.555 -6.797 -7.906 1 86.38 134 GLY B N 1
ATOM 2520 C CA . GLY B 1 134 ? -3.299 -5.703 -8.508 1 86.38 134 GLY B CA 1
ATOM 2521 C C . GLY B 1 134 ? -3.572 -5.914 -9.984 1 86.38 134 GLY B C 1
ATOM 2522 O O . GLY B 1 134 ? -4.039 -6.98 -10.391 1 86.38 134 GLY B O 1
ATOM 2523 N N . ASN B 1 135 ? -3.336 -4.809 -10.719 1 80.69 135 ASN B N 1
ATOM 2524 C CA . ASN B 1 135 ? -3.531 -4.918 -12.156 1 80.69 135 ASN B CA 1
ATOM 2525 C C . ASN B 1 135 ? -2.439 -4.184 -12.93 1 80.69 135 ASN B C 1
ATOM 2527 O O . ASN B 1 135 ? -1.882 -3.201 -12.438 1 80.69 135 ASN B O 1
ATOM 2531 N N . ILE B 1 136 ? -2.176 -4.711 -14.07 1 78.62 136 ILE B N 1
ATOM 2532 C CA . ILE B 1 136 ? -1.203 -4.117 -14.984 1 78.62 136 ILE B CA 1
ATOM 2533 C C . ILE B 1 136 ? -1.84 -3.92 -16.359 1 78.62 136 ILE B C 1
ATOM 2535 O O . ILE B 1 136 ? -2.873 -4.523 -16.672 1 78.62 136 ILE B O 1
ATOM 2539 N N . CYS B 1 137 ? -1.216 -3.021 -17.078 1 72.44 137 CYS B N 1
ATOM 2540 C CA . CYS B 1 137 ? -1.72 -2.77 -18.422 1 72.44 137 CYS B CA 1
ATOM 2541 C C . CYS B 1 137 ? -1.47 -3.969 -19.328 1 72.44 137 CYS B C 1
ATOM 2543 O O . CYS B 1 137 ? -0.44 -4.637 -19.219 1 72.44 137 CYS B O 1
ATOM 2545 N N . ASN B 1 138 ? -2.533 -4.09 -20.156 1 62.94 138 ASN B N 1
ATOM 2546 C CA . ASN B 1 138 ? -2.307 -5.059 -21.219 1 62.94 138 ASN B CA 1
ATOM 2547 C C . ASN B 1 138 ? -1.354 -4.516 -22.281 1 62.94 138 ASN B C 1
ATOM 2549 O O . ASN B 1 138 ? -1.471 -3.359 -22.688 1 62.94 138 ASN B O 1
ATOM 2553 N N . SER B 1 139 ? -0.231 -5.125 -22.438 1 56.06 139 SER B N 1
ATOM 2554 C CA . SER B 1 139 ? 0.844 -4.688 -23.328 1 56.06 139 SER B CA 1
ATOM 2555 C C . SER B 1 139 ? 0.312 -4.34 -24.719 1 56.06 139 SER B C 1
ATOM 2557 O O . SER B 1 139 ? 0.942 -3.584 -25.453 1 56.06 139 SER B O 1
ATOM 2559 N N . ILE B 1 140 ? -0.682 -4.977 -25.078 1 50.34 140 ILE B N 1
ATOM 2560 C CA . ILE B 1 140 ? -1.15 -4.77 -26.453 1 50.34 140 ILE B CA 1
ATOM 2561 C C . ILE B 1 140 ? -1.831 -3.406 -26.562 1 50.34 140 ILE B C 1
ATOM 2563 O O . ILE B 1 140 ? -1.692 -2.717 -27.578 1 50.34 140 ILE B O 1
ATOM 2567 N N . THR B 1 141 ? -2.6 -3.039 -25.562 1 48.44 141 THR B N 1
ATOM 2568 C CA . THR B 1 141 ? -3.33 -1.781 -25.688 1 48.44 141 THR B CA 1
ATOM 2569 C C . THR B 1 141 ? -2.658 -0.685 -24.859 1 48.44 141 THR B C 1
ATOM 2571 O O . THR B 1 141 ? -2.551 -0.797 -23.641 1 48.44 141 THR B O 1
ATOM 2574 N N . HIS B 1 142 ? -1.601 -0.161 -25.344 1 47.97 142 HIS B N 1
ATOM 2575 C CA . HIS B 1 142 ? -0.748 0.848 -24.734 1 47.97 142 HIS B CA 1
ATOM 2576 C C . HIS B 1 142 ? -1.575 2.006 -24.172 1 47.97 142 HIS B C 1
ATOM 2578 O O . HIS B 1 142 ? -1.029 3.061 -23.844 1 47.97 142 HIS B O 1
ATOM 2584 N N . TYR B 1 143 ? -2.895 1.9 -24.312 1 49.12 143 TYR B N 1
ATOM 2585 C CA . TYR B 1 143 ? -3.592 3.129 -23.938 1 49.12 143 TYR B CA 1
ATOM 2586 C C . TYR B 1 143 ? -3.57 3.336 -22.422 1 49.12 143 TYR B C 1
ATOM 2588 O O . TYR B 1 143 ? -3.107 2.471 -21.688 1 49.12 143 TYR B O 1
ATOM 2596 N N . TYR B 1 144 ? -4.262 4.402 -22 1 54.22 144 TYR B N 1
ATOM 2597 C CA . TYR B 1 144 ? -4.445 4.977 -20.672 1 54.22 144 TYR B CA 1
ATOM 2598 C C . TYR B 1 144 ? -4.887 3.91 -19.672 1 54.22 144 TYR B C 1
ATOM 2600 O O . TYR B 1 144 ? -6.062 3.547 -19.625 1 54.22 144 TYR B O 1
ATOM 2608 N N . CYS B 1 145 ? -3.873 2.996 -19.391 1 62.72 145 CYS B N 1
ATOM 2609 C CA . CYS B 1 145 ? -4.309 2.045 -18.375 1 62.72 145 CYS B CA 1
ATOM 2610 C C . CYS B 1 145 ? -3.832 2.467 -17 1 62.72 145 CYS B C 1
ATOM 2612 O O . CYS B 1 145 ? -2.795 3.117 -16.859 1 62.72 145 CYS B O 1
ATOM 2614 N N . ASN B 1 146 ? -4.691 2.305 -16.172 1 62.28 146 ASN B N 1
ATOM 2615 C CA . ASN B 1 146 ? -4.363 2.572 -14.773 1 62.28 146 ASN B CA 1
ATOM 2616 C C . ASN B 1 146 ? -3.693 1.372 -14.109 1 62.28 146 ASN B C 1
ATOM 2618 O O . ASN B 1 146 ? -4.191 0.248 -14.203 1 62.28 146 ASN B O 1
ATOM 2622 N N . LEU B 1 147 ? -2.439 1.565 -13.812 1 73.19 147 LEU B N 1
ATOM 2623 C CA . LEU B 1 147 ? -1.761 0.544 -13.023 1 73.19 147 LEU B CA 1
ATOM 2624 C C . LEU B 1 147 ? -2.096 0.692 -11.539 1 73.19 147 LEU B C 1
ATOM 2626 O O . LEU B 1 147 ? -2.162 1.81 -11.023 1 73.19 147 LEU B O 1
ATOM 2630 N N . PHE B 1 148 ? -2.445 -0.472 -10.992 1 78.38 148 PHE B N 1
ATOM 2631 C CA . PHE B 1 148 ? -2.674 -0.512 -9.555 1 78.38 148 PHE B CA 1
ATOM 2632 C C . PHE B 1 148 ? -2.066 -1.769 -8.945 1 78.38 148 PHE B C 1
ATOM 2634 O O . PHE B 1 148 ? -2.58 -2.871 -9.141 1 78.38 148 PHE B O 1
ATOM 2641 N N . THR B 1 149 ? -0.964 -1.567 -8.305 1 85.69 149 THR B N 1
ATOM 2642 C CA . THR B 1 149 ? -0.342 -2.68 -7.598 1 85.69 149 THR B CA 1
ATOM 2643 C C . THR B 1 149 ? -0.017 -2.287 -6.156 1 85.69 149 THR B C 1
ATOM 2645 O O . THR B 1 149 ? 0.4 -1.157 -5.895 1 85.69 149 THR B O 1
ATOM 2648 N N . GLU B 1 150 ? -0.232 -3.225 -5.316 1 90.56 150 GLU B N 1
ATOM 2649 C CA . GLU B 1 150 ? 0.09 -3.066 -3.902 1 90.56 150 GLU B CA 1
ATOM 2650 C C . GLU B 1 150 ? 0.83 -4.289 -3.365 1 90.56 150 GLU B C 1
ATOM 2652 O O . GLU B 1 150 ? 0.535 -5.422 -3.756 1 90.56 150 GLU B O 1
ATOM 2657 N N . MET B 1 151 ? 1.83 -4.012 -2.58 1 93.62 151 MET B N 1
ATOM 2658 C CA . MET B 1 151 ? 2.354 -5.113 -1.778 1 93.62 151 MET B CA 1
ATOM 2659 C C . MET B 1 151 ? 1.42 -5.434 -0.615 1 93.62 151 MET B C 1
ATOM 2661 O O . MET B 1 151 ? 1.075 -4.547 0.171 1 93.62 151 MET B O 1
ATOM 2665 N N . ILE B 1 152 ? 1.055 -6.672 -0.499 1 94 152 ILE B N 1
ATOM 2666 C CA . ILE B 1 152 ? -0.062 -6.977 0.389 1 94 152 ILE B CA 1
ATOM 2667 C C . ILE B 1 152 ? 0.455 -7.652 1.655 1 94 152 ILE B C 1
ATOM 2669 O O . ILE B 1 152 ? 1.567 -8.188 1.672 1 94 152 ILE B O 1
ATOM 2673 N N . LEU B 1 153 ? -0.407 -7.637 2.703 1 95.12 153 LEU B N 1
ATOM 2674 C CA . LEU B 1 153 ? -0.08 -8.242 3.988 1 95.12 153 LEU B CA 1
ATOM 2675 C C . LEU B 1 153 ? -0.463 -9.719 4.008 1 95.12 153 LEU B C 1
ATOM 2677 O O . LEU B 1 153 ? -1.463 -10.109 3.404 1 95.12 153 LEU B O 1
ATOM 2681 N N . PRO B 1 154 ? 0.321 -10.469 4.742 1 96.19 154 PRO B N 1
ATOM 2682 C CA . PRO B 1 154 ? -0.062 -11.875 4.918 1 96.19 154 PRO B CA 1
ATOM 2683 C C . PRO B 1 154 ? -1.3 -12.039 5.797 1 96.19 154 PRO B C 1
ATOM 2685 O O . PRO B 1 154 ? -1.672 -11.117 6.531 1 96.19 154 PRO B O 1
ATOM 2688 N N . THR B 1 155 ? -1.885 -13.195 5.727 1 91.81 155 THR B N 1
ATOM 2689 C CA . THR B 1 155 ? -3.18 -13.43 6.355 1 91.81 155 THR B CA 1
ATOM 2690 C C . THR B 1 155 ? -3.09 -13.242 7.867 1 91.81 155 THR B C 1
ATOM 2692 O O . THR B 1 155 ? -4.062 -12.828 8.508 1 91.81 155 THR B O 1
ATOM 2695 N N . ASN B 1 156 ? -1.936 -13.469 8.453 1 93.75 156 ASN B N 1
ATOM 2696 C CA . ASN B 1 156 ? -1.806 -13.359 9.898 1 93.75 156 ASN B CA 1
ATOM 2697 C C . ASN B 1 156 ? -1.77 -11.898 10.344 1 93.75 156 ASN B C 1
ATOM 2699 O O . ASN B 1 156 ? -1.836 -11.602 11.539 1 93.75 156 ASN B O 1
ATOM 2703 N N . GLN B 1 157 ? -1.659 -11.023 9.359 1 92 157 GLN B N 1
ATOM 2704 C CA . GLN B 1 157 ? -1.679 -9.602 9.688 1 92 157 GLN B CA 1
ATOM 2705 C C . GLN B 1 157 ? -3.037 -8.977 9.375 1 92 157 GLN B C 1
ATOM 2707 O O . GLN B 1 157 ? -3.264 -7.797 9.633 1 92 157 GLN B O 1
ATOM 2712 N N . LEU B 1 158 ? -3.938 -9.719 8.852 1 88.81 158 LEU B N 1
ATOM 2713 C CA . LEU B 1 158 ? -5.258 -9.195 8.516 1 88.81 158 LEU B CA 1
ATOM 2714 C C . LEU B 1 158 ? -6.098 -9 9.773 1 88.81 158 LEU B C 1
ATOM 2716 O O . LEU B 1 158 ? -5.797 -9.57 10.82 1 88.81 158 LEU B O 1
ATOM 2720 N N . ASP B 1 159 ? -7.059 -8.172 9.648 1 90.81 159 ASP B N 1
ATOM 2721 C CA . ASP B 1 159 ? -7.945 -7.832 10.75 1 90.81 159 ASP B CA 1
ATOM 2722 C C . ASP B 1 159 ? -9.391 -7.684 10.273 1 90.81 159 ASP B C 1
ATOM 2724 O O . ASP B 1 159 ? -9.664 -7.793 9.078 1 90.81 159 ASP B O 1
ATOM 2728 N N . LYS B 1 160 ? -10.281 -7.566 11.242 1 89.56 160 LYS B N 1
ATOM 2729 C CA . LYS B 1 160 ? -11.695 -7.406 10.938 1 89.56 160 LYS B CA 1
ATOM 2730 C C . LYS B 1 160 ? -12.086 -5.934 10.867 1 89.56 160 LYS B C 1
ATOM 2732 O O . LYS B 1 160 ? -13.156 -5.59 10.375 1 89.56 160 LYS B O 1
ATOM 2737 N N . THR B 1 161 ? -11.164 -5.098 11.391 1 92 161 THR B N 1
ATOM 2738 C CA . THR B 1 161 ? -11.547 -3.695 11.523 1 92 161 THR B CA 1
ATOM 2739 C C . THR B 1 161 ? -10.531 -2.789 10.844 1 92 161 THR B C 1
ATOM 2741 O O . THR B 1 161 ? -9.32 -3.002 10.961 1 92 161 THR B O 1
ATOM 2744 N N . PHE B 1 162 ? -11.102 -1.848 10.086 1 92.69 162 PHE B N 1
ATOM 2745 C CA . PHE B 1 162 ? -10.32 -0.838 9.383 1 92.69 162 PHE B CA 1
ATOM 2746 C C . PHE B 1 162 ? -10.953 0.539 9.523 1 92.69 162 PHE B C 1
ATOM 2748 O O . PHE B 1 162 ? -12.18 0.655 9.633 1 92.69 162 PHE B O 1
ATOM 2755 N N . ILE B 1 163 ? -10.062 1.534 9.531 1 91.06 163 ILE B N 1
ATOM 2756 C CA . ILE B 1 163 ? -10.477 2.932 9.469 1 91.06 163 ILE B CA 1
ATOM 2757 C C . ILE B 1 163 ? -9.625 3.676 8.438 1 91.06 163 ILE B C 1
ATOM 2759 O O . ILE B 1 163 ? -8.398 3.705 8.539 1 91.06 163 ILE B O 1
ATOM 2763 N N . VAL B 1 164 ? -10.297 4.191 7.324 1 90 164 VAL B N 1
ATOM 2764 C CA . VAL B 1 164 ? -9.539 4.855 6.266 1 90 164 VAL B CA 1
ATOM 2765 C C . VAL B 1 164 ? -10.07 6.273 6.062 1 90 164 VAL B C 1
ATOM 2767 O O . VAL B 1 164 ? -11.273 6.516 6.191 1 90 164 VAL B O 1
ATOM 2770 N N . PRO B 1 165 ? -9.07 7.223 5.82 1 86.44 165 PRO B N 1
ATOM 2771 C CA . PRO B 1 165 ? -9.539 8.57 5.488 1 86.44 165 PRO B CA 1
ATOM 2772 C C . PRO B 1 165 ? -9.984 8.695 4.035 1 86.44 165 PRO B C 1
ATOM 2774 O O . PRO B 1 165 ? -9.531 7.938 3.176 1 86.44 165 PRO B O 1
ATOM 2777 N N . THR B 1 166 ? -10.992 9.508 3.844 1 75.69 166 THR B N 1
ATOM 2778 C CA . THR B 1 166 ? -11.273 9.93 2.477 1 75.69 166 THR B CA 1
ATOM 2779 C C . THR B 1 166 ? -10.531 11.227 2.15 1 75.69 166 THR B C 1
ATOM 2781 O O . THR B 1 166 ? -10.625 12.203 2.895 1 75.69 166 THR B O 1
ATOM 2784 N N . ILE B 1 167 ? -9.445 11.086 1.358 1 64 167 ILE B N 1
ATOM 2785 C CA . ILE B 1 167 ? -8.664 12.266 0.985 1 64 167 ILE B CA 1
ATOM 2786 C C . ILE B 1 167 ? -9.312 12.953 -0.217 1 64 167 ILE B C 1
ATOM 2788 O O . ILE B 1 167 ? -9.938 12.297 -1.054 1 64 167 ILE B O 1
ATOM 2792 N N . GLU B 1 168 ? -9.5 14.289 -0.114 1 59.62 168 GLU B N 1
ATOM 2793 C CA . GLU B 1 168 ? -10.188 15.133 -1.088 1 59.62 168 GLU B CA 1
ATOM 2794 C C . GLU B 1 168 ? -9.422 15.195 -2.404 1 59.62 168 GLU B C 1
ATOM 2796 O O . GLU B 1 168 ? -8.203 15 -2.43 1 59.62 168 GLU B O 1
ATOM 2801 N N . GLY B 1 169 ? -10.242 15.406 -3.625 1 54.59 169 GLY B N 1
ATOM 2802 C CA . GLY B 1 169 ? -10.055 15.383 -5.066 1 54.59 169 GLY B CA 1
ATOM 2803 C C . GLY B 1 169 ? -10.656 14.148 -5.723 1 54.59 169 GLY B C 1
ATOM 2804 O O . GLY B 1 169 ? -10.43 13.898 -6.91 1 54.59 169 GLY B O 1
ATOM 2805 N N . ARG B 1 170 ? -11.359 13.477 -4.676 1 50.5 170 ARG B N 1
ATOM 2806 C CA . ARG B 1 170 ? -11.984 12.227 -5.117 1 50.5 170 ARG B CA 1
ATOM 2807 C C . ARG B 1 170 ? -13.469 12.422 -5.367 1 50.5 170 ARG B C 1
ATOM 2809 O O . ARG B 1 170 ? -14.172 13.023 -4.551 1 50.5 170 ARG B O 1
ATOM 2816 N N . HIS B 1 171 ? -13.914 12.43 -6.418 1 50.09 171 HIS B N 1
ATOM 2817 C CA . HIS B 1 171 ? -15.328 12.516 -6.762 1 50.09 171 HIS B CA 1
ATOM 2818 C C . HIS B 1 171 ? -16.109 11.336 -6.191 1 50.09 171 HIS B C 1
ATOM 2820 O O . HIS B 1 171 ? -17.234 11.5 -5.711 1 50.09 171 HIS B O 1
ATOM 2826 N N . SER B 1 172 ? -15.453 10.094 -6.395 1 51.34 172 SER B N 1
ATOM 2827 C CA . SER B 1 172 ? -16.109 8.914 -5.855 1 51.34 172 SER B CA 1
ATOM 2828 C C . SER B 1 172 ? -15.133 8.055 -5.055 1 51.34 172 SER B C 1
ATOM 2830 O O . SER B 1 172 ? -13.938 8.023 -5.359 1 51.34 172 SER B O 1
ATOM 2832 N N . ARG B 1 173 ? -15.641 7.711 -3.852 1 61.84 173 ARG B N 1
ATOM 2833 C CA . ARG B 1 173 ? -14.844 6.84 -2.994 1 61.84 173 ARG B CA 1
ATOM 2834 C C . ARG B 1 173 ? -15.383 5.418 -3.004 1 61.84 173 ARG B C 1
ATOM 2836 O O . ARG B 1 173 ? -16.594 5.211 -2.951 1 61.84 173 ARG B O 1
ATOM 2843 N N . VAL B 1 174 ? -14.5 4.543 -3.48 1 65.25 174 VAL B N 1
ATOM 2844 C CA . VAL B 1 174 ? -14.867 3.133 -3.496 1 65.25 174 VAL B CA 1
ATOM 2845 C C . VAL B 1 174 ? -13.953 2.346 -2.561 1 65.25 174 VAL B C 1
ATOM 2847 O O . VAL B 1 174 ? -12.75 2.596 -2.506 1 65.25 174 VAL B O 1
ATOM 2850 N N . VAL B 1 175 ? -14.617 1.653 -1.64 1 70.88 175 VAL B N 1
ATOM 2851 C CA . VAL B 1 175 ? -13.867 0.663 -0.876 1 70.88 175 VAL B CA 1
ATOM 2852 C C . VAL B 1 175 ? -14.156 -0.735 -1.422 1 70.88 175 VAL B C 1
ATOM 2854 O O . VAL B 1 175 ? -15.305 -1.08 -1.692 1 70.88 175 VAL B O 1
ATOM 2857 N N . ARG B 1 176 ? -13.055 -1.393 -1.765 1 69.88 176 ARG B N 1
ATOM 2858 C CA . ARG B 1 176 ? -13.18 -2.793 -2.16 1 69.88 176 ARG B CA 1
ATOM 2859 C C . ARG B 1 176 ? -12.672 -3.717 -1.058 1 69.88 176 ARG B C 1
ATOM 2861 O O . ARG B 1 176 ? -11.609 -3.482 -0.481 1 69.88 176 ARG B O 1
ATOM 2868 N N . ILE B 1 177 ? -13.562 -4.668 -0.79 1 69.94 177 ILE B N 1
ATOM 2869 C CA . ILE B 1 177 ? -13.281 -5.562 0.329 1 69.94 177 ILE B CA 1
ATOM 2870 C C . ILE B 1 177 ? -13.156 -7 -0.178 1 69.94 177 ILE B C 1
ATOM 2872 O O . ILE B 1 177 ? -13.992 -7.465 -0.954 1 69.94 177 ILE B O 1
ATOM 2876 N N . TRP B 1 178 ? -12.047 -7.598 0.175 1 65.44 178 TRP B N 1
ATOM 2877 C CA . TRP B 1 178 ? -11.891 -9.023 -0.111 1 65.44 178 TRP B CA 1
ATOM 2878 C C . TRP B 1 178 ? -11.773 -9.828 1.179 1 65.44 178 TRP B C 1
ATOM 2880 O O . TRP B 1 178 ? -11.062 -9.43 2.102 1 65.44 178 TRP B O 1
ATOM 2890 N N . SER B 1 179 ? -12.688 -10.766 1.275 1 63.44 179 SER B N 1
ATOM 2891 C CA . SER B 1 179 ? -12.648 -11.625 2.451 1 63.44 179 SER B CA 1
ATOM 2892 C C . SER B 1 179 ? -12.078 -13 2.109 1 63.44 179 SER B C 1
ATOM 2894 O O . SER B 1 179 ? -12.109 -13.422 0.951 1 63.44 179 SER B O 1
ATOM 2896 N N . LEU B 1 180 ? -11.32 -13.609 3.102 1 60.88 180 LEU B N 1
ATOM 2897 C CA . LEU B 1 180 ? -10.758 -14.945 2.984 1 60.88 180 LEU B CA 1
ATOM 2898 C C . LEU B 1 180 ? -11.844 -15.969 2.686 1 60.88 180 LEU B C 1
ATOM 2900 O O . LEU B 1 180 ? -11.57 -17.031 2.105 1 60.88 180 LEU B O 1
ATOM 2904 N N . THR B 1 181 ? -12.836 -15.836 3.258 1 55.56 181 THR B N 1
ATOM 2905 C CA . THR B 1 181 ? -13.789 -16.938 3.201 1 55.56 181 THR B CA 1
ATOM 2906 C C . THR B 1 181 ? -14.883 -16.656 2.172 1 55.56 181 THR B C 1
ATOM 2908 O O . THR B 1 181 ? -15.594 -17.578 1.747 1 55.56 181 THR B O 1
ATOM 2911 N N . ARG B 1 182 ? -15.227 -15.352 2.059 1 54.06 182 ARG B N 1
ATOM 2912 C CA . ARG B 1 182 ? -16.438 -15.102 1.291 1 54.06 182 ARG B CA 1
ATOM 2913 C C . ARG B 1 182 ? -16.141 -14.266 0.05 1 54.06 182 ARG B C 1
ATOM 2915 O O . ARG B 1 182 ? -15.031 -13.75 -0.107 1 54.06 182 ARG B O 1
ATOM 2922 N N . HIS B 1 183 ? -17.172 -14.094 -0.855 1 53.06 183 HIS B N 1
ATOM 2923 C CA . HIS B 1 183 ? -17.234 -13.359 -2.115 1 53.06 183 HIS B CA 1
ATOM 2924 C C . HIS B 1 183 ? -16.75 -11.93 -1.938 1 53.06 183 HIS B C 1
ATOM 2926 O O . HIS B 1 183 ? -16.797 -11.383 -0.835 1 53.06 183 HIS B O 1
ATOM 2932 N N . ASN B 1 184 ? -16 -11.539 -2.898 1 57.19 184 ASN B N 1
ATOM 2933 C CA . ASN B 1 184 ? -15.555 -10.156 -3.041 1 57.19 184 ASN B CA 1
ATOM 2934 C C . ASN B 1 184 ? -16.703 -9.172 -2.902 1 57.19 184 ASN B C 1
ATOM 2936 O O . ASN B 1 184 ? -17.797 -9.391 -3.451 1 57.19 184 ASN B O 1
ATOM 2940 N N . TYR B 1 185 ? -16.641 -8.375 -1.797 1 57.66 185 TYR B N 1
ATOM 2941 C CA . TYR B 1 185 ? -17.641 -7.32 -1.694 1 57.66 185 TYR B CA 1
ATOM 2942 C C . TYR B 1 185 ? -17.047 -5.977 -2.102 1 57.66 185 TYR B C 1
ATOM 2944 O O . TYR B 1 185 ? -15.867 -5.723 -1.904 1 57.66 185 TYR B O 1
ATOM 2952 N N . LYS B 1 186 ? -17.672 -5.391 -3.014 1 59.44 186 LYS B N 1
ATOM 2953 C CA . LYS B 1 186 ? -17.359 -4.004 -3.355 1 59.44 186 LYS B CA 1
ATOM 2954 C C . LYS B 1 186 ? -18.375 -3.049 -2.74 1 59.44 186 LYS B C 1
ATOM 2956 O O . LYS B 1 186 ? -19.578 -3.32 -2.754 1 59.44 186 LYS B O 1
ATOM 2961 N N . TYR B 1 187 ? -17.828 -2.166 -1.835 1 57.12 187 TYR B N 1
ATOM 2962 C CA . TYR B 1 187 ? -18.703 -1.14 -1.278 1 57.12 187 TYR B CA 1
ATOM 2963 C C . TYR B 1 187 ? -18.297 0.246 -1.771 1 57.12 187 TYR B C 1
ATOM 2965 O O . TYR B 1 187 ? -17.109 0.562 -1.849 1 57.12 187 TYR B O 1
ATOM 2973 N N . LEU B 1 188 ? -19.203 0.913 -2.578 1 53.5 188 LEU B N 1
ATOM 2974 C CA . LEU B 1 188 ? -19.047 2.303 -2.992 1 53.5 188 LEU B CA 1
ATOM 2975 C C . LEU B 1 188 ? -19.5 3.254 -1.895 1 53.5 188 LEU B C 1
ATOM 2977 O O . LEU B 1 188 ? -20.547 3.039 -1.28 1 53.5 188 LEU B O 1
ATOM 2981 N N . LEU B 1 189 ? -18.406 4.07 -1.497 1 53.25 189 LEU B N 1
ATOM 2982 C CA . LEU B 1 189 ? -18.812 5.078 -0.523 1 53.25 189 LEU B CA 1
ATOM 2983 C C . LEU B 1 189 ? -19.141 6.398 -1.211 1 53.25 189 LEU B C 1
ATOM 2985 O O . LEU B 1 189 ? -18.531 6.742 -2.225 1 53.25 189 LEU B O 1
#